Protein 1JJV (pdb70)

Secondary structure (DSSP, 8-state):
--EEEEEE-STTS-HHHHHHHHHTTT--EEEHHHHHHHTT-SS-HHHHHHHHHH-TT---HHHHHHHHHT-HHHHHHHHHHHHHHHHHHHHHHHHT--SSEEEEE-TTTTTTT-GGG-SEEEEEE--HHHHHHHH--HHHHHHHHHHSPPHHHHHHH-SEEEE--S-HHHHHHHHHHHHHHHHHHHHHHHHHT-

Radius of gyration: 17.92 Å; Cα contacts (8 Å, |Δi|>4): 267; chains: 1; bounding box: 48×37×49 Å

CATH classification: 3.40.50.300

B-factor: mean 41.54, std 25.98, range [13.9, 162.53]

Nearest PDB structures (foldseek):
  1jjv-assembly1_A  TM=1.005E+00  e=4.317E-36  Haemophilus influenzae
  1t3h-assembly3_C  TM=9.045E-01  e=3.314E-18  Escherichia coli
  6n39-assembly1_A  TM=7.767E-01  e=7.221E-14  Mycobacterium avium subsp. paratuberculosis K-10
  1uf9-assembly3_C  TM=8.246E-01  e=1.210E-12  Thermus thermophilus
  8dv0-assembly1_A  TM=7.946E-01  e=1.533E-10  Rickettsia felis URRWXCal2

Organism: Haemophilus influenzae (strain ATCC 51907 / DSM 11121 / KW20 / Rd) (NCBI:txid71421)

Sequence (194 aa):
MTYIVGLTGGIGSGKTTIANLFTDLGVPLVDADVVAREVVAKDSPLLSKIVEHFGAQILNRAALRERVFNHDEDKLWLNNLLHPAIRERMKQKLAEQTAPYTLFVVPLLIENKLTALCDRILVVDVSPQTQLARSANFEQIQRIMNSQVSQQERLKWADDVINNDAELAQNLPHLQQKVLELHQFYLQQAENKN

Solvent-accessible surface area: 11305 Å² total; per-residue (Å²): 172,9,12,15,0,0,0,4,2,2,39,25,2,16,28,99,49,0,5,75,24,0,49,112,63,68,10,31,62,1,39,10,74,54,0,36,124,58,16,10,44,176,132,19,104,22,16,58,113,0,54,144,85,15,22,89,166,16,70,86,109,56,23,9,157,133,91,32,154,109,121,88,132,34,58,105,75,15,57,109,36,24,78,74,28,25,82,100,87,2,92,107,42,4,49,113,45,135,29,74,4,0,0,0,9,4,35,64,0,17,50,59,169,16,27,88,19,17,64,49,8,0,0,1,14,5,38,65,143,17,8,44,71,85,39,92,127,147,130,101,12,71,158,65,22,112,91,32,36,58,55,127,81,14,60,152,121,20,75,15,59,4,77,8,49,51,105,86,92,134,28,58,85,135,4,73,88,90,2,79,83,18,37,123,76,0,72,95,44,15,116,99,130,166

Foldseek 3Di:
DAAEEEEEEAALLQLVVLVVLVVVVVAAEAELVVLLVVQCPDPHPLVVVLCVVPNVCDVPVVSVVVVCVPDVVVVVVNCVRRVVVSLVVLLVVLVPDDPNHHYYYDHQCPVSVVVVSHDFYEYRAEDPVSSLVSCPPSVVSVVSVVSHDDRVVSVVRHPHYDYDHDDCVPCVVVSSVVSVVVVVVSSVVSVVVD

InterPro domains:
  IPR001977 Dephospho-CoA kinase [MF_00376] (2-196)
  IPR001977 Dephospho-CoA kinase [PF01121] (3-180)
  IPR001977 Dephospho-CoA kinase [PS51219] (4-204)
  IPR001977 Dephospho-CoA kinase [TIGR00152] (4-188)
  IPR027417 P-loop containing nucleoside triphosphate hydrolase [G3DSA:3.40.50.300] (1-206)
  IPR027417 P-loop containing nucleoside triphosphate hydrolase [SSF52540] (1-195)

Structure (mmCIF, N/CA/C/O backbone):
data_1JJV
#
_entry.id   1JJV
#
_cell.length_a   126.000
_cell.length_b   45.900
_cell.length_c   41.700
_cell.angle_alpha   90.00
_cell.angle_beta   97.60
_cell.angle_gamma   90.00
#
_symmetry.space_group_name_H-M   'C 1 2 1'
#
loop_
_entity.id
_entity.type
_entity.pdbx_description
1 polymer 'DEPHOSPHO-COA KINASE'
2 non-polymer 'SULFATE ION'
3 non-polymer 'MERCURY (II) ION'
4 non-polymer "ADENOSINE-5'-TRIPHOSPHATE"
5 water water
#
loop_
_atom_site.group_PDB
_atom_site.id
_atom_site.type_symbol
_atom_site.label_atom_id
_atom_site.label_alt_id
_atom_site.label_comp_id
_atom_site.label_asym_id
_atom_site.label_entity_id
_atom_site.label_seq_id
_atom_site.pdbx_PDB_ins_code
_atom_site.Cartn_x
_atom_site.Cartn_y
_atom_site.Cartn_z
_atom_site.occupancy
_atom_site.B_iso_or_equiv
_atom_site.auth_seq_id
_atom_site.auth_comp_id
_atom_site.auth_asym_id
_atom_site.auth_atom_id
_atom_site.pdbx_PDB_model_num
ATOM 1 N N . MET A 1 1 ? 40.214 39.943 4.767 1.00 45.24 1 MET A N 1
ATOM 2 C CA . MET A 1 1 ? 38.800 39.664 4.902 1.00 39.57 1 MET A CA 1
ATOM 3 C C . MET A 1 1 ? 38.531 39.391 6.352 1.00 30.35 1 MET A C 1
ATOM 4 O O . MET A 1 1 ? 39.328 38.759 7.021 1.00 32.78 1 MET A O 1
ATOM 9 N N . THR A 1 2 ? 37.398 39.873 6.836 1.00 30.55 2 THR A N 1
ATOM 10 C CA . THR A 1 2 ? 36.857 39.373 8.102 1.00 29.40 2 THR A CA 1
ATOM 11 C C . THR A 1 2 ? 36.902 37.841 8.102 1.00 30.01 2 THR A C 1
ATOM 12 O O . THR A 1 2 ? 36.777 37.227 7.076 1.00 31.18 2 THR A O 1
ATOM 16 N N . TYR A 1 3 ? 37.144 37.229 9.249 1.00 26.90 3 TYR A N 1
ATOM 17 C CA . TYR A 1 3 ? 36.933 35.801 9.379 1.00 22.07 3 TYR A CA 1
ATOM 18 C C . TYR A 1 3 ? 35.399 35.551 9.406 1.00 28.12 3 TYR A C 1
ATOM 19 O O . TYR A 1 3 ? 34.673 36.195 10.136 1.00 30.57 3 TYR A O 1
ATOM 28 N N . ILE A 1 4 ? 34.903 34.604 8.632 1.00 25.99 4 ILE A N 1
ATOM 29 C CA . ILE A 1 4 ? 33.447 34.492 8.443 1.00 24.67 4 ILE A CA 1
ATOM 30 C C . ILE A 1 4 ? 32.905 33.188 9.031 1.00 27.26 4 ILE A C 1
ATOM 31 O O . ILE A 1 4 ? 33.356 32.060 8.665 1.00 26.84 4 ILE A O 1
ATOM 36 N N . VAL A 1 5 ? 31.968 33.330 9.960 1.00 20.18 5 VAL A N 1
ATOM 37 C CA . VAL A 1 5 ? 31.403 32.167 10.619 1.00 20.85 5 VAL A CA 1
ATOM 38 C C . VAL A 1 5 ? 30.006 31.994 10.081 1.00 21.60 5 VAL A C 1
ATOM 39 O O . VAL A 1 5 ? 29.182 32.814 10.380 1.00 22.91 5 VAL A O 1
ATOM 43 N N . GLY A 1 6 ? 29.772 30.946 9.260 1.00 20.13 6 GLY A N 1
ATOM 44 C CA . GLY A 1 6 ? 28.407 30.620 8.811 1.00 19.93 6 GLY A CA 1
ATOM 45 C C . GLY A 1 6 ? 27.578 29.970 9.926 1.00 20.42 6 GLY A C 1
ATOM 46 O O . GLY A 1 6 ? 28.003 28.964 10.499 1.00 27.81 6 GLY A O 1
ATOM 47 N N . LEU A 1 7 ? 26.430 30.549 10.282 1.00 20.48 7 LEU A N 1
ATOM 48 C CA . LEU A 1 7 ? 25.619 29.981 11.363 1.00 14.78 7 LEU A CA 1
ATOM 49 C C . LEU A 1 7 ? 24.423 29.387 10.650 1.00 21.52 7 LEU A C 1
ATOM 50 O O . LEU A 1 7 ? 23.724 30.074 9.861 1.00 20.96 7 LEU A O 1
ATOM 55 N N . THR A 1 8 ? 24.135 28.132 10.938 1.00 20.30 8 THR A N 1
ATOM 56 C CA . THR A 1 8 ? 22.866 27.583 10.392 1.00 19.15 8 THR A CA 1
ATOM 57 C C . THR A 1 8 ? 22.279 26.586 11.344 1.00 23.88 8 THR A C 1
ATOM 58 O O . THR A 1 8 ? 22.720 26.488 12.509 1.00 21.84 8 THR A O 1
ATOM 62 N N . GLY A 1 9 ? 21.245 25.886 10.894 1.00 24.04 9 GLY A N 1
ATOM 63 C CA . GLY A 1 9 ? 20.375 25.111 11.771 1.00 20.58 9 GLY A CA 1
ATOM 64 C C . GLY A 1 9 ? 19.008 24.924 11.156 1.00 23.22 9 GLY A C 1
ATOM 65 O O . GLY A 1 9 ? 18.573 25.759 10.388 1.00 21.23 9 GLY A O 1
ATOM 66 N N . GLY A 1 10 ? 18.308 23.865 11.532 1.00 20.08 10 GLY A N 1
ATOM 67 C CA . GLY A 1 10 ? 17.044 23.534 10.896 1.00 21.33 10 GLY A CA 1
ATOM 68 C C . GLY A 1 10 ? 15.968 24.491 11.386 1.00 28.10 10 GLY A C 1
ATOM 69 O O . GLY A 1 10 ? 16.154 25.257 12.348 1.00 23.40 10 GLY A O 1
ATOM 70 N N . ILE A 1 11 ? 14.831 24.473 10.718 1.00 26.21 11 ILE A N 1
ATOM 71 C CA . ILE A 1 11 ? 13.704 25.272 11.179 1.00 28.89 11 ILE A CA 1
ATOM 72 C C . ILE A 1 11 ? 13.443 25.107 12.674 1.00 24.00 11 ILE A C 1
ATOM 73 O O . ILE A 1 11 ? 13.441 23.969 13.221 1.00 25.86 11 ILE A O 1
ATOM 78 N N . GLY A 1 12 ? 13.185 26.221 13.343 1.00 22.92 12 GLY A N 1
ATOM 79 C CA . GLY A 1 12 ? 12.932 26.186 14.772 1.00 27.59 12 GLY A CA 1
ATOM 80 C C . GLY A 1 12 ? 14.066 25.865 15.742 1.00 27.42 12 GLY A C 1
ATOM 81 O O . GLY A 1 12 ? 13.827 25.684 16.934 1.00 25.11 12 GLY A O 1
ATOM 82 N N . SER A 1 13 ? 15.292 25.776 15.256 1.00 20.87 13 SER A N 1
ATOM 83 C CA . SER A 1 13 ? 16.396 25.286 16.074 1.00 20.45 13 SER A CA 1
ATOM 84 C C . SER A 1 13 ? 16.997 26.376 16.995 1.00 20.47 13 SER A C 1
ATOM 85 O O . SER A 1 13 ? 17.625 26.057 18.001 1.00 22.47 13 SER A O 1
ATOM 88 N N . GLY A 1 14 ? 16.782 27.634 16.642 1.00 18.48 14 GLY A N 1
ATOM 89 C CA . GLY A 1 14 ? 17.287 28.755 17.433 1.00 22.58 14 GLY A CA 1
ATOM 90 C C . GLY A 1 14 ? 18.364 29.594 16.753 1.00 28.59 14 GLY A C 1
ATOM 91 O O . GLY A 1 14 ? 19.170 30.220 17.440 1.00 24.83 14 GLY A O 1
ATOM 92 N N . LYS A 1 15 ? 18.374 29.657 15.418 1.00 18.31 15 LYS A N 1
ATOM 93 C CA . LYS A 1 15 ? 19.419 30.407 14.746 1.00 21.68 15 LYS A CA 1
ATOM 94 C C . LYS A 1 15 ? 19.395 31.896 15.203 1.00 26.98 15 LYS A C 1
ATOM 95 O O . LYS A 1 15 ? 20.429 32.471 15.532 1.00 21.02 15 LYS A O 1
ATOM 101 N N . THR A 1 16 ? 18.192 32.465 15.264 1.00 19.71 16 THR A N 1
ATOM 102 C CA . THR A 1 16 ? 17.997 33.877 15.605 1.00 26.52 16 THR A CA 1
ATOM 103 C C . THR A 1 16 ? 18.443 34.120 17.030 1.00 21.26 16 THR A C 1
ATOM 104 O O . THR A 1 16 ? 19.091 35.109 17.335 1.00 21.46 16 THR A O 1
ATOM 108 N N . THR A 1 17 ? 18.084 33.202 17.894 1.00 17.55 17 THR A N 1
ATOM 109 C CA . THR A 1 17 ? 18.414 33.354 19.320 1.00 21.85 17 THR A CA 1
ATOM 110 C C . THR A 1 17 ? 19.918 33.441 19.531 1.00 21.42 17 THR A C 1
ATOM 111 O O . THR A 1 17 ? 20.420 34.223 20.318 1.00 19.03 17 THR A O 1
ATOM 115 N N . ILE A 1 18 ? 20.601 32.441 18.943 1.00 17.43 18 ILE A N 1
ATOM 116 C CA . ILE A 1 18 ? 22.060 32.403 18.976 1.00 23.36 18 ILE A CA 1
ATOM 117 C C . ILE A 1 18 ? 22.734 33.611 18.251 1.00 20.64 18 ILE A C 1
ATOM 118 O O . ILE A 1 18 ? 23.721 34.143 18.747 1.00 18.89 18 ILE A O 1
ATOM 123 N N . ALA A 1 19 ? 22.247 33.950 17.060 1.00 16.96 19 ALA A N 1
ATOM 124 C CA . ALA A 1 19 ? 22.817 35.097 16.334 1.00 24.99 19 ALA A CA 1
ATOM 125 C C . ALA A 1 19 ? 22.740 36.339 17.232 1.00 22.99 19 ALA A C 1
ATOM 126 O O . ALA A 1 19 ? 23.689 37.144 17.255 1.00 23.82 19 ALA A O 1
ATOM 128 N N . ASN A 1 20 ? 21.636 36.461 17.971 1.00 18.93 20 ASN A N 1
ATOM 129 C CA . ASN A 1 20 ? 21.474 37.599 18.870 1.00 22.12 20 ASN A CA 1
ATOM 130 C C . ASN A 1 20 ? 22.499 37.665 19.990 1.00 21.02 20 ASN A C 1
ATOM 131 O O . ASN A 1 20 ? 22.864 38.800 20.371 1.00 21.04 20 ASN A O 1
ATOM 136 N N . LEU A 1 21 ? 22.944 36.530 20.518 1.00 19.73 21 LEU A N 1
ATOM 137 C CA . LEU A 1 21 ? 23.956 36.511 21.570 1.00 15.49 21 LEU A CA 1
ATOM 138 C C . LEU A 1 21 ? 25.309 36.975 21.032 1.00 22.73 21 LEU A C 1
ATOM 139 O O . LEU A 1 21 ? 26.083 37.636 21.745 1.00 23.86 21 LEU A O 1
ATOM 144 N N . PHE A 1 22 ? 25.623 36.601 19.784 1.00 21.86 22 PHE A N 1
ATOM 145 C CA . PHE A 1 22 ? 26.804 37.180 19.117 1.00 24.23 22 PHE A CA 1
ATOM 146 C C . PHE A 1 22 ? 26.700 38.690 18.819 1.00 20.92 22 PHE A C 1
ATOM 147 O O . PHE A 1 22 ? 27.649 39.441 19.052 1.00 22.84 22 PHE A O 1
ATOM 155 N N . THR A 1 23 ? 25.573 39.124 18.273 1.00 18.29 23 THR A N 1
ATOM 156 C CA . THR A 1 23 ? 25.464 40.593 18.051 1.00 24.51 23 THR A CA 1
ATOM 157 C C . THR A 1 23 ? 25.480 41.412 19.366 1.00 25.88 23 THR A C 1
ATOM 158 O O . THR A 1 23 ? 25.967 42.493 19.378 1.00 20.21 23 THR A O 1
ATOM 162 N N . ASP A 1 24 ? 24.997 40.821 20.466 1.00 20.95 24 ASP A N 1
ATOM 163 C CA . ASP A 1 24 ? 25.188 41.379 21.809 1.00 24.80 24 ASP A CA 1
ATOM 164 C C . ASP A 1 24 ? 26.651 41.667 22.155 1.00 18.65 24 ASP A C 1
ATOM 165 O O . ASP A 1 24 ? 26.927 42.470 23.074 1.00 20.36 24 ASP A O 1
ATOM 170 N N . LEU A 1 25 ? 27.576 40.906 21.556 1.00 21.93 25 LEU A N 1
ATOM 171 C CA . LEU A 1 25 ? 29.011 41.129 21.800 1.00 22.32 25 LEU A CA 1
ATOM 172 C C . LEU A 1 25 ? 29.595 42.200 20.842 1.00 21.05 25 LEU A C 1
ATOM 173 O O . LEU A 1 25 ? 30.787 42.330 20.744 1.00 19.64 25 LEU A O 1
ATOM 178 N N . GLY A 1 26 ? 28.746 42.858 20.061 1.00 21.72 26 GLY A N 1
ATOM 179 C CA . GLY A 1 26 ? 29.208 43.797 19.046 1.00 23.38 26 GLY A CA 1
ATOM 180 C C . GLY A 1 26 ? 29.761 43.183 17.759 1.00 22.56 26 GLY A C 1
ATOM 181 O O . GLY A 1 26 ? 30.470 43.870 16.998 1.00 23.88 26 GLY A O 1
ATOM 182 N N . VAL A 1 27 ? 29.452 41.910 17.511 1.00 17.70 27 VAL A N 1
ATOM 183 C CA . VAL A 1 27 ? 29.926 41.247 16.298 1.00 22.33 27 VAL A CA 1
ATOM 184 C C . VAL A 1 27 ? 28.943 41.583 15.225 1.00 18.43 27 VAL A C 1
ATOM 185 O O . VAL A 1 27 ? 27.767 41.399 15.416 1.00 20.57 27 VAL A O 1
ATOM 189 N N . PRO A 1 28 ? 29.415 41.945 14.031 1.00 26.01 28 PRO A N 1
ATOM 190 C CA . PRO A 1 28 ? 28.510 42.194 12.903 1.00 26.57 28 PRO A CA 1
ATOM 191 C C . PRO A 1 28 ? 27.878 40.936 12.327 1.00 23.08 28 PRO A C 1
ATOM 192 O O . PRO A 1 28 ? 28.416 39.826 12.377 1.00 17.78 28 PRO A O 1
ATOM 196 N N . LEU A 1 29 ? 26.725 41.170 11.727 1.00 26.01 29 LEU A N 1
ATOM 197 C CA . LEU A 1 29 ? 25.899 40.101 11.216 1.00 29.66 29 LEU A CA 1
ATOM 198 C C . LEU A 1 29 ? 25.549 40.395 9.780 1.00 26.65 29 LEU A C 1
ATOM 199 O O . LEU A 1 29 ? 25.137 41.513 9.446 1.00 24.70 29 LEU A O 1
ATOM 204 N N . VAL A 1 30 ? 25.695 39.387 8.943 1.00 20.50 30 VAL A N 1
ATOM 205 C CA . VAL A 1 30 ? 25.084 39.427 7.627 1.00 20.65 30 VAL A CA 1
ATOM 206 C C . VAL A 1 30 ? 24.046 38.360 7.607 1.00 27.18 30 VAL A C 1
ATOM 207 O O . VAL A 1 30 ? 24.372 37.177 7.785 1.00 24.04 30 VAL A O 1
ATOM 211 N N . ASP A 1 31 ? 22.795 38.766 7.406 1.00 22.31 31 ASP A N 1
ATOM 212 C CA . ASP A 1 31 ? 21.677 37.835 7.579 1.00 20.89 31 ASP A CA 1
ATOM 213 C C . ASP A 1 31 ? 21.070 37.545 6.207 1.00 22.37 31 ASP A C 1
ATOM 214 O O . ASP A 1 31 ? 20.661 38.473 5.495 1.00 24.12 31 ASP A O 1
ATOM 219 N N . ALA A 1 32 ? 20.988 36.264 5.832 1.00 20.96 32 ALA A N 1
ATOM 220 C CA . ALA A 1 32 ? 20.531 35.897 4.479 1.00 29.70 32 ALA A CA 1
ATOM 221 C C . ALA A 1 32 ? 19.100 36.356 4.187 1.00 26.34 32 ALA A C 1
ATOM 222 O O . ALA A 1 32 ? 18.801 36.711 3.080 1.00 21.13 32 ALA A O 1
ATOM 224 N N . ASP A 1 33 ? 18.217 36.311 5.165 1.00 28.73 33 ASP A N 1
ATOM 225 C C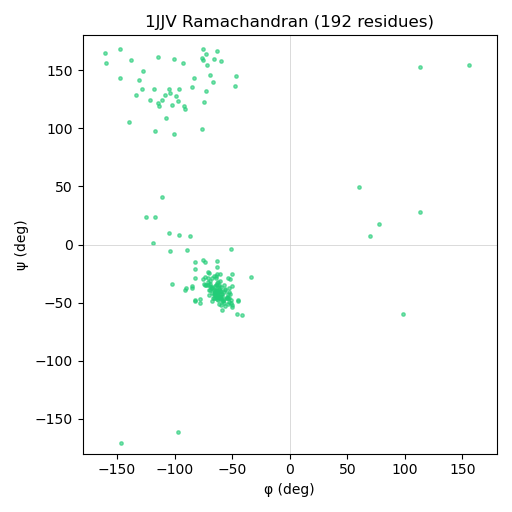A . ASP A 1 33 ? 16.842 36.715 4.912 1.00 26.89 33 ASP A CA 1
ATOM 226 C C . ASP A 1 33 ? 16.740 38.206 4.718 1.00 29.50 33 ASP A C 1
ATOM 227 O O . ASP A 1 33 ? 15.861 38.673 4.002 1.00 33.12 33 ASP A O 1
ATOM 232 N N . VAL A 1 34 ? 17.587 38.957 5.385 1.00 27.76 34 VAL A N 1
ATOM 233 C CA . VAL A 1 34 ? 17.624 40.428 5.171 1.00 25.56 34 VAL A CA 1
ATOM 234 C C . VAL A 1 34 ? 18.131 40.741 3.745 1.00 31.41 34 VAL A C 1
ATOM 235 O O . VAL A 1 34 ? 17.514 41.532 2.989 1.00 27.12 34 VAL A O 1
ATOM 239 N N . VAL A 1 35 ? 19.244 40.118 3.363 1.00 29.08 35 VAL A N 1
ATOM 240 C CA . VAL A 1 35 ? 19.771 40.319 2.013 1.00 28.43 35 VAL A CA 1
ATOM 241 C C . VAL A 1 35 ? 18.748 39.960 0.926 1.00 28.87 35 VAL A C 1
ATOM 242 O O . VAL A 1 35 ? 18.602 40.663 -0.081 1.00 33.65 35 VAL A O 1
ATOM 246 N N . ALA A 1 36 ? 18.028 38.873 1.140 1.00 26.47 36 ALA A N 1
ATOM 247 C CA . ALA A 1 36 ? 17.087 38.380 0.141 1.00 29.84 36 ALA A CA 1
ATOM 248 C C . ALA A 1 36 ? 16.055 39.490 0.026 1.00 41.10 36 ALA A C 1
ATOM 249 O O . ALA A 1 36 ? 15.398 39.641 -1.001 1.00 36.11 36 ALA A O 1
ATOM 251 N N . ARG A 1 37 ? 15.928 40.270 1.098 1.00 36.15 37 ARG A N 1
ATOM 252 C CA . ARG A 1 37 ? 14.927 41.322 1.146 1.00 41.51 37 ARG A CA 1
ATOM 253 C C . ARG A 1 37 ? 15.382 42.546 0.354 1.00 40.11 37 ARG A C 1
ATOM 254 O O . ARG A 1 37 ? 14.634 43.070 -0.473 1.00 43.22 37 ARG A O 1
ATOM 262 N N . GLU A 1 38 ? 16.600 42.990 0.647 1.00 35.22 38 GLU A N 1
ATOM 263 C CA . GLU A 1 38 ? 17.239 44.061 -0.055 1.00 39.58 38 GLU A CA 1
ATOM 264 C C . GLU A 1 38 ? 17.188 43.865 -1.547 1.00 40.18 38 GLU A C 1
ATOM 265 O O . GLU A 1 38 ? 17.019 44.842 -2.261 1.00 34.30 38 GLU A O 1
ATOM 271 N N . VAL A 1 39 ? 17.289 42.619 -2.015 1.00 32.57 39 VAL A N 1
ATOM 272 C CA . VAL A 1 39 ? 17.520 42.359 -3.429 1.00 38.72 39 VAL A CA 1
ATOM 273 C C . VAL A 1 39 ? 16.314 42.705 -4.279 1.00 41.16 39 VAL A C 1
ATOM 274 O O . VAL A 1 39 ? 16.440 42.923 -5.469 1.00 42.71 39 VAL A O 1
ATOM 278 N N . VAL A 1 40 ? 15.141 42.693 -3.667 1.00 37.79 40 VAL A N 1
ATOM 279 C CA . VAL A 1 40 ? 13.886 42.994 -4.378 1.00 35.72 40 VAL A CA 1
ATOM 280 C C . VAL A 1 40 ? 13.235 44.230 -3.814 1.00 40.62 40 VAL A C 1
ATOM 281 O O . VAL A 1 40 ? 12.029 44.383 -3.911 1.00 40.82 40 VAL A O 1
ATOM 285 N N . ALA A 1 41 ? 14.020 45.105 -3.188 1.00 44.78 41 ALA A N 1
ATOM 286 C CA . ALA A 1 41 ? 13.440 46.302 -2.602 1.00 53.24 41 ALA A CA 1
ATOM 287 C C . ALA A 1 41 ? 12.803 47.218 -3.677 1.00 53.73 41 ALA A C 1
ATOM 288 O O . ALA A 1 41 ? 13.037 47.019 -4.873 1.00 42.17 41 ALA A O 1
ATOM 290 N N . LYS A 1 42 ? 12.003 48.199 -3.214 1.00 64.24 42 LYS A N 1
ATOM 291 C CA . LYS A 1 42 ? 11.012 48.918 -4.039 1.00 72.62 42 LYS A CA 1
ATOM 292 C C . LYS A 1 42 ? 11.501 49.375 -5.400 1.00 79.19 42 LYS A C 1
ATOM 293 O O . LYS A 1 42 ? 10.940 49.023 -6.434 1.00 81.07 42 LYS A O 1
ATOM 299 N N . ASP A 1 43 ? 12.522 50.208 -5.407 1.00 85.42 43 ASP A N 1
ATOM 300 C CA . ASP A 1 43 ? 13.148 50.522 -6.670 1.00 94.43 43 ASP A CA 1
ATOM 301 C C . ASP A 1 43 ? 14.398 49.689 -6.753 1.00 96.29 43 ASP A C 1
ATOM 302 O O . ASP A 1 43 ? 15.441 50.035 -6.188 1.00 100.10 43 ASP A O 1
ATOM 307 N N . SER A 1 44 ? 14.255 48.549 -7.414 1.00 90.76 44 SER A N 1
ATOM 308 C CA . SER A 1 44 ? 15.363 47.644 -7.617 1.00 82.96 44 SER A CA 1
ATOM 309 C C . SER A 1 44 ? 15.120 46.995 -8.958 1.00 76.82 44 SER A C 1
ATOM 310 O O . SER A 1 44 ? 13.969 46.773 -9.351 1.00 71.95 44 SER A O 1
ATOM 313 N N . PRO A 1 45 ? 16.221 46.762 -9.674 1.00 76.73 45 PRO A N 1
ATOM 314 C CA . PRO A 1 45 ? 16.219 46.154 -11.020 1.00 69.92 45 PRO A CA 1
ATOM 315 C C . PRO A 1 45 ? 15.695 44.730 -11.005 1.00 57.81 45 PRO A C 1
ATOM 316 O O . PRO A 1 45 ? 15.026 44.324 -11.957 1.00 59.00 45 PRO A O 1
ATOM 320 N N . LEU A 1 46 ? 15.979 43.980 -9.943 1.00 43.12 46 LEU A N 1
ATOM 321 C CA . LEU A 1 46 ? 15.416 42.653 -9.865 1.00 46.97 46 LEU A CA 1
ATOM 322 C C . LEU A 1 46 ? 13.893 42.719 -9.765 1.00 40.82 46 LEU A C 1
ATOM 323 O O . LEU A 1 46 ? 13.198 41.949 -10.412 1.00 41.62 46 LEU A O 1
ATOM 328 N N . LEU A 1 47 ? 13.401 43.627 -8.934 1.00 42.66 47 LEU A N 1
ATOM 329 C CA . LEU A 1 47 ? 11.963 43.703 -8.639 1.00 44.55 47 LEU A CA 1
ATOM 330 C C . LEU A 1 47 ? 11.260 43.910 -9.956 1.00 46.95 47 LEU A C 1
ATOM 331 O O . LEU A 1 47 ? 10.330 43.202 -10.305 1.00 45.77 47 LEU A O 1
ATOM 336 N N . SER A 1 48 ? 11.759 44.869 -10.718 1.00 50.69 48 SER A N 1
ATOM 337 C CA . SER A 1 48 ? 11.077 45.274 -11.933 1.00 54.09 48 SER A CA 1
ATOM 338 C C . SER A 1 48 ? 11.065 44.134 -12.979 1.00 49.87 48 SER A C 1
ATOM 339 O O . SER A 1 48 ? 10.125 44.011 -13.771 1.00 51.07 48 SER A O 1
ATOM 342 N N . LYS A 1 49 ? 12.053 43.245 -12.938 1.00 47.67 49 LYS A N 1
ATOM 343 C CA . LYS A 1 49 ? 11.979 42.046 -13.795 1.00 48.11 49 LYS A CA 1
ATOM 344 C C . LYS A 1 49 ? 10.974 41.003 -13.305 1.00 44.99 49 LYS A C 1
ATOM 345 O O . LYS A 1 49 ? 10.325 40.313 -14.105 1.00 43.32 49 LYS A O 1
ATOM 351 N N . ILE A 1 50 ? 10.835 40.885 -11.993 1.00 41.96 50 ILE A N 1
ATOM 352 C CA . ILE A 1 50 ? 9.857 39.967 -11.429 1.00 40.35 50 ILE A CA 1
ATOM 353 C C . ILE A 1 50 ? 8.502 40.443 -11.904 1.00 43.36 50 ILE A C 1
ATOM 354 O O . ILE A 1 50 ? 7.700 39.663 -12.424 1.00 43.95 50 ILE A O 1
ATOM 359 N N . VAL A 1 51 ? 8.251 41.728 -11.704 1.00 43.19 51 VAL A N 1
ATOM 360 C CA . VAL A 1 51 ? 6.972 42.339 -12.093 1.00 54.82 51 VAL A CA 1
ATOM 361 C C . VAL A 1 51 ? 6.640 42.168 -13.588 1.00 57.86 51 VAL A C 1
ATOM 362 O O . VAL A 1 51 ? 5.484 41.996 -13.957 1.00 53.89 51 VAL A O 1
ATOM 366 N N . GLU A 1 52 ? 7.656 42.195 -14.440 1.00 60.47 52 GLU A N 1
ATOM 367 C CA . GLU A 1 52 ? 7.421 41.987 -15.866 1.00 63.47 52 GLU A CA 1
ATOM 368 C C . GLU A 1 52 ? 7.019 40.566 -16.157 1.00 58.88 52 GLU A C 1
ATOM 369 O O . GLU A 1 52 ? 6.255 40.315 -17.094 1.00 58.62 52 GLU A O 1
ATOM 375 N N . HIS A 1 53 ? 7.531 39.636 -15.357 1.00 49.83 53 HIS A N 1
ATOM 376 C CA . HIS A 1 53 ? 7.292 38.222 -15.596 1.00 47.09 53 HIS A CA 1
ATOM 377 C C . HIS A 1 53 ? 5.955 37.775 -14.975 1.00 50.75 53 HIS A C 1
ATOM 378 O O . HIS A 1 53 ? 5.259 36.904 -15.521 1.00 44.26 53 HIS A O 1
ATOM 385 N N . PHE A 1 54 ? 5.600 38.343 -13.826 1.00 53.22 54 PHE A N 1
ATOM 386 C CA . PHE A 1 54 ? 4.411 37.852 -13.129 1.00 60.16 54 PHE A CA 1
ATOM 387 C C . PHE A 1 54 ? 3.191 38.757 -13.315 1.00 64.50 54 PHE A C 1
ATOM 388 O O . PHE A 1 54 ? 2.067 38.274 -13.357 1.00 67.25 54 PHE A O 1
ATOM 396 N N . GLY A 1 55 ? 3.425 40.061 -13.415 1.00 67.43 55 GLY A N 1
ATOM 397 C CA . GLY A 1 55 ? 2.358 41.047 -13.353 1.00 70.99 55 GLY A CA 1
ATOM 398 C C . GLY A 1 55 ? 2.436 41.929 -12.113 1.00 69.36 55 GLY A C 1
ATOM 399 O O . GLY A 1 55 ? 2.957 41.519 -11.091 1.00 65.82 55 GLY A O 1
ATOM 400 N N . ALA A 1 56 ? 1.915 43.146 -12.196 1.00 73.09 56 ALA A N 1
ATOM 401 C CA . ALA A 1 56 ? 1.838 44.012 -11.020 1.00 75.26 56 ALA A CA 1
ATOM 402 C C . ALA A 1 56 ? 0.977 43.349 -9.943 1.00 73.44 56 ALA A C 1
ATOM 403 O O . ALA A 1 56 ? 1.120 43.608 -8.735 1.00 71.31 56 ALA A O 1
ATOM 405 N N . GLN A 1 57 ? 0.086 42.480 -10.405 1.00 69.65 57 GLN A N 1
ATOM 406 C CA . GLN A 1 57 ? -0.655 41.599 -9.528 1.00 70.51 57 GLN A CA 1
ATOM 407 C C . GLN A 1 57 ? 0.159 41.146 -8.304 1.00 67.58 57 GLN A C 1
ATOM 408 O O . GLN A 1 57 ? -0.414 40.846 -7.255 1.00 68.87 57 GLN A O 1
ATOM 414 N N . ILE A 1 58 ? 1.482 41.079 -8.428 1.00 59.83 58 ILE A N 1
ATOM 415 C CA . ILE A 1 58 ? 2.314 40.827 -7.253 1.00 57.97 58 ILE A CA 1
ATOM 416 C C . ILE A 1 58 ? 2.857 42.123 -6.684 1.00 59.98 58 ILE A C 1
ATOM 417 O O . ILE A 1 58 ? 3.400 42.137 -5.582 1.00 62.95 58 ILE A O 1
ATOM 422 N N . LEU A 1 65 ? 6.654 45.168 -3.371 1.00 65.34 65 LEU A N 1
ATOM 423 C CA . LEU A 1 65 ? 6.350 43.758 -3.675 1.00 65.28 65 LEU A CA 1
ATOM 424 C C . LEU A 1 65 ? 5.444 43.124 -2.608 1.00 63.95 65 LEU A C 1
ATOM 425 O O . LEU A 1 65 ? 5.767 43.138 -1.412 1.00 61.38 65 LEU A O 1
ATOM 430 N N . ASN A 1 66 ? 4.307 42.589 -3.039 1.00 57.65 66 ASN A N 1
ATOM 431 C CA . ASN A 1 66 ? 3.496 41.770 -2.145 1.00 52.15 66 ASN A CA 1
ATOM 432 C C . ASN A 1 66 ? 4.109 40.376 -1.985 1.00 46.04 66 ASN A C 1
ATOM 433 O O . ASN A 1 66 ? 3.916 39.488 -2.834 1.00 40.54 66 ASN A O 1
ATOM 438 N N . ARG A 1 67 ? 4.833 40.174 -0.888 1.00 37.37 67 ARG A N 1
ATOM 439 C CA . ARG A 1 67 ? 5.696 39.006 -0.789 1.00 46.23 67 ARG A CA 1
ATOM 440 C C . ARG A 1 67 ? 4.828 37.785 -0.649 1.00 43.82 67 ARG A C 1
ATOM 441 O O . ARG A 1 67 ? 5.145 36.723 -1.168 1.00 37.99 67 ARG A O 1
ATOM 449 N N . ALA A 1 68 ? 3.701 37.937 0.047 1.00 41.89 68 ALA A N 1
ATOM 450 C CA . ALA A 1 68 ? 2.786 36.798 0.219 1.00 34.10 68 ALA A CA 1
ATOM 451 C C . ALA A 1 68 ? 2.162 36.432 -1.120 1.00 30.49 68 ALA A C 1
ATOM 452 O O . ALA A 1 68 ? 2.035 35.253 -1.474 1.00 34.37 68 ALA A O 1
ATOM 454 N N . ALA A 1 69 ? 1.785 37.435 -1.894 1.00 30.39 69 ALA A N 1
ATOM 455 C CA . ALA A 1 69 ? 1.264 37.146 -3.230 1.00 35.11 69 ALA A CA 1
ATOM 456 C C . ALA A 1 69 ? 2.318 36.421 -4.102 1.00 36.73 69 ALA A C 1
ATOM 457 O O . ALA A 1 69 ? 2.023 35.466 -4.803 1.00 34.73 69 ALA A O 1
ATOM 459 N N . LEU A 1 70 ? 3.555 36.888 -4.072 1.00 39.28 70 LEU A N 1
ATOM 460 C CA . LEU A 1 70 ? 4.587 36.204 -4.850 1.00 39.78 70 LEU A CA 1
ATOM 461 C C . LEU A 1 70 ? 4.824 34.776 -4.342 1.00 37.68 70 LEU A C 1
ATOM 462 O O . LEU A 1 70 ? 4.884 33.833 -5.147 1.00 36.49 70 LEU A O 1
ATOM 467 N N . ARG A 1 71 ? 4.886 34.595 -3.017 1.00 39.60 71 ARG A N 1
ATOM 468 C CA . ARG A 1 71 ? 5.121 33.249 -2.465 1.00 44.74 71 ARG A CA 1
ATOM 469 C C . ARG A 1 71 ? 4.009 32.384 -2.906 1.00 52.66 71 ARG A C 1
ATOM 470 O O . ARG A 1 71 ? 4.227 31.265 -3.346 1.00 54.20 71 ARG A O 1
ATOM 478 N N . GLU A 1 72 ? 2.796 32.914 -2.776 1.00 60.12 72 GLU A N 1
ATOM 479 C CA . GLU A 1 72 ? 1.629 32.208 -3.241 1.00 59.82 72 GLU A CA 1
ATOM 480 C C . GLU A 1 72 ? 1.860 31.758 -4.676 1.00 63.63 72 GLU A C 1
ATOM 481 O O . GLU A 1 72 ? 1.680 30.580 -4.993 1.00 64.32 72 GLU A O 1
ATOM 487 N N . ARG A 1 73 ? 2.247 32.681 -5.551 1.00 64.58 73 ARG A N 1
ATOM 488 C CA . ARG A 1 73 ? 2.411 32.311 -6.963 1.00 65.34 73 ARG A CA 1
ATOM 489 C C . ARG A 1 73 ? 3.441 31.189 -7.132 1.00 62.40 73 ARG A C 1
ATOM 490 O O . ARG A 1 73 ? 3.192 30.187 -7.772 1.00 64.57 73 ARG A O 1
ATOM 498 N N . VAL A 1 74 ? 4.596 31.329 -6.515 1.00 68.39 74 VAL A N 1
ATOM 499 C CA . VAL A 1 74 ? 5.574 30.272 -6.618 1.00 74.93 74 VAL A CA 1
ATOM 500 C C . VAL A 1 74 ? 4.949 28.894 -6.410 1.00 83.39 74 VAL A C 1
ATOM 501 O O . VAL A 1 74 ? 5.191 27.975 -7.186 1.00 83.33 74 VAL A O 1
ATOM 505 N N . PHE A 1 75 ? 4.147 28.760 -5.358 1.00 90.51 75 PHE A N 1
ATOM 506 C CA . PHE A 1 75 ? 3.665 27.457 -4.907 1.00 99.05 75 PHE A CA 1
ATOM 507 C C . PHE A 1 75 ? 3.065 26.612 -6.029 1.00 103.42 75 PHE A C 1
ATOM 508 O O . PHE A 1 75 ? 3.068 25.392 -5.945 1.00 103.61 75 PHE A O 1
ATOM 516 N N . ASN A 1 76 ? 2.577 27.267 -7.079 1.00 110.52 76 ASN A N 1
ATOM 517 C CA . ASN A 1 76 ? 1.894 26.602 -8.197 1.00 118.85 76 ASN A CA 1
ATOM 518 C C . ASN A 1 76 ? 2.518 25.294 -8.684 1.00 122.41 76 ASN A C 1
ATOM 519 O O . ASN A 1 76 ? 1.865 24.249 -8.689 1.00 124.53 76 ASN A O 1
ATOM 524 N N . HIS A 1 77 ? 3.764 25.371 -9.139 1.00 123.64 77 HIS A N 1
ATOM 525 C CA . HIS A 1 77 ? 4.545 24.186 -9.492 1.00 125.30 77 HIS A CA 1
ATOM 526 C C . HIS A 1 77 ? 5.994 24.623 -9.483 1.00 119.20 77 HIS A C 1
ATOM 527 O O . HIS A 1 77 ? 6.288 25.821 -9.485 1.00 117.10 77 HIS A O 1
ATOM 534 N N . ASP A 1 78 ? 6.895 23.653 -9.462 1.00 114.31 78 ASP A N 1
ATOM 535 C CA . ASP A 1 78 ? 8.316 23.949 -9.473 1.00 111.31 78 ASP A CA 1
ATOM 536 C C . ASP A 1 78 ? 8.740 24.914 -10.585 1.00 102.53 78 ASP A C 1
ATOM 537 O O . ASP A 1 78 ? 9.896 25.322 -10.645 1.00 102.32 78 ASP A O 1
ATOM 542 N N . GLU A 1 79 ? 7.807 25.296 -11.449 1.00 92.57 79 GLU A N 1
ATOM 543 C CA . GLU A 1 79 ? 8.177 25.934 -12.706 1.00 84.84 79 GLU A CA 1
ATOM 544 C C . GLU A 1 79 ? 8.457 27.430 -12.600 1.00 74.17 79 GLU A C 1
ATOM 545 O O . GLU A 1 79 ? 9.455 27.921 -13.131 1.00 68.47 79 GLU A O 1
ATOM 551 N N . ASP A 1 80 ? 7.562 28.161 -11.943 1.00 66.06 80 ASP A N 1
ATOM 552 C CA . ASP A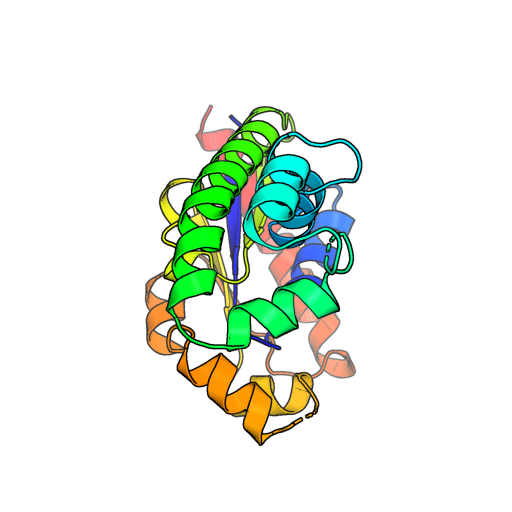 1 80 ? 7.779 29.579 -11.701 1.00 57.12 80 ASP A CA 1
ATOM 553 C C . ASP A 1 80 ? 8.818 29.756 -10.577 1.00 45.28 80 ASP A C 1
ATOM 554 O O . ASP A 1 80 ? 9.534 30.752 -10.547 1.00 39.26 80 ASP A O 1
ATOM 559 N N . LYS A 1 81 ? 8.872 28.785 -9.661 1.00 43.90 81 LYS A N 1
ATOM 560 C CA . LYS A 1 81 ? 9.845 28.784 -8.576 1.00 45.03 81 LYS A CA 1
ATOM 561 C C . LYS A 1 81 ? 11.248 28.690 -9.190 1.00 42.97 81 LYS A C 1
ATOM 562 O O . LYS A 1 81 ? 12.172 29.426 -8.800 1.00 33.79 81 LYS A O 1
ATOM 568 N N . LEU A 1 82 ? 11.389 27.787 -10.154 1.00 40.93 82 LEU A N 1
ATOM 569 C CA . LEU A 1 82 ? 12.651 27.654 -10.885 1.00 43.62 82 LEU A CA 1
ATOM 570 C C . LEU A 1 82 ? 13.063 28.971 -11.484 1.00 38.18 82 LEU A C 1
ATOM 571 O O . LEU A 1 82 ? 14.236 29.394 -11.357 1.00 38.42 82 LEU A O 1
ATOM 576 N N . TRP A 1 83 ? 12.101 29.645 -12.126 1.00 37.03 83 TRP A N 1
ATOM 577 C CA . TRP A 1 83 ? 12.404 30.898 -12.796 1.00 35.61 83 TRP A CA 1
ATOM 578 C C . TRP A 1 83 ? 12.867 31.951 -11.809 1.00 38.86 83 TRP A C 1
ATOM 579 O O . TRP A 1 83 ? 13.792 32.724 -12.074 1.00 36.54 83 TRP A O 1
ATOM 590 N N . LEU A 1 84 ? 12.202 32.000 -10.667 1.00 38.00 84 LEU A N 1
ATOM 591 C CA . LEU A 1 84 ? 12.514 33.006 -9.674 1.00 34.49 84 LEU A CA 1
ATOM 592 C C . LEU A 1 84 ? 13.891 32.671 -9.061 1.00 27.53 84 LEU A C 1
ATOM 593 O O . LEU A 1 84 ? 14.723 33.565 -8.837 1.00 29.92 84 LEU A O 1
ATOM 598 N N . ASN A 1 85 ? 14.113 31.399 -8.759 1.00 28.20 85 ASN A N 1
ATOM 599 C CA . ASN A 1 85 ? 15.368 31.023 -8.135 1.00 31.23 85 ASN A CA 1
ATOM 600 C C . ASN A 1 85 ? 16.499 31.333 -9.125 1.00 33.37 85 ASN A C 1
ATOM 601 O O . ASN A 1 85 ? 17.528 31.833 -8.708 1.00 30.72 85 ASN A O 1
ATOM 606 N N . ASN A 1 86 ? 16.278 31.090 -10.425 1.00 33.64 86 ASN A N 1
ATOM 607 C CA . ASN A 1 86 ? 17.322 31.337 -11.431 1.00 35.07 86 ASN A CA 1
ATOM 608 C C . ASN A 1 86 ? 17.668 32.799 -11.443 1.00 38.69 86 ASN A C 1
ATOM 609 O O . ASN A 1 86 ? 18.819 33.184 -11.671 1.00 35.71 86 ASN A O 1
ATOM 614 N N . LEU A 1 87 ? 16.682 33.638 -11.157 1.00 37.44 87 LEU A N 1
ATOM 615 C CA . LEU A 1 87 ? 16.953 35.066 -11.070 1.00 34.96 87 LEU A CA 1
ATOM 616 C C . LEU A 1 87 ? 17.532 35.525 -9.729 1.00 34.84 87 LEU A C 1
ATOM 617 O O . LEU A 1 87 ? 18.494 36.290 -9.675 1.00 36.44 87 LEU A O 1
ATOM 622 N N . LEU A 1 88 ? 16.925 35.113 -8.626 1.00 33.55 88 LEU A N 1
ATOM 623 C CA . LEU A 1 88 ? 17.325 35.689 -7.324 1.00 31.51 88 LEU A CA 1
ATOM 624 C C . LEU A 1 88 ? 18.556 34.998 -6.651 1.00 28.52 88 LEU A C 1
ATOM 625 O O . LEU A 1 88 ? 19.354 35.666 -5.961 1.00 31.93 88 LEU A O 1
ATOM 630 N N . HIS A 1 89 ? 18.670 33.675 -6.762 1.00 29.71 89 HIS A N 1
ATOM 631 C CA . HIS A 1 89 ? 19.694 32.978 -5.944 1.00 29.36 89 HIS A CA 1
ATOM 632 C C . HIS A 1 89 ? 21.092 33.534 -6.244 1.00 33.30 89 HIS A C 1
ATOM 633 O O . HIS A 1 89 ? 21.835 33.863 -5.330 1.00 30.68 89 HIS A O 1
ATOM 640 N N . PRO A 1 90 ? 21.453 33.674 -7.519 1.00 34.15 90 PRO A N 1
ATOM 641 C CA . PRO A 1 90 ? 22.766 34.239 -7.855 1.00 30.71 90 PRO A CA 1
ATOM 642 C C . PRO A 1 90 ? 22.871 35.678 -7.384 1.00 34.45 90 PRO A C 1
ATOM 643 O O . PRO A 1 90 ? 23.907 36.081 -6.861 1.00 31.36 90 PRO A O 1
ATOM 647 N N . ALA A 1 91 ? 21.799 36.439 -7.507 1.00 35.21 91 ALA A N 1
ATOM 648 C CA . ALA A 1 91 ? 21.823 37.794 -7.000 1.00 28.96 91 ALA A CA 1
ATOM 649 C C . ALA A 1 91 ? 22.005 37.883 -5.464 1.00 33.08 91 ALA A C 1
ATOM 650 O O . ALA A 1 91 ? 22.755 38.745 -4.948 1.00 32.15 91 ALA A O 1
ATOM 652 N N . ILE A 1 92 ? 21.293 37.037 -4.740 1.00 32.81 92 ILE A N 1
ATOM 653 C CA . ILE A 1 92 ? 21.446 37.029 -3.293 1.00 32.49 92 ILE A CA 1
ATOM 654 C C . ILE A 1 92 ? 22.860 36.657 -2.875 1.00 28.70 92 ILE A C 1
ATOM 655 O O . ILE A 1 92 ? 23.482 37.305 -2.024 1.00 27.24 92 ILE A O 1
ATOM 660 N N . ARG A 1 93 ? 23.363 35.593 -3.472 1.00 27.96 93 ARG A N 1
ATOM 661 C CA . ARG A 1 93 ? 24.732 35.183 -3.242 1.00 26.38 93 ARG A CA 1
ATOM 662 C C . ARG A 1 93 ? 25.721 36.318 -3.432 1.00 31.19 93 ARG A C 1
ATOM 663 O O . ARG A 1 93 ? 26.615 36.529 -2.611 1.00 26.51 93 ARG A O 1
ATOM 671 N N . GLU A 1 94 ? 25.597 37.043 -4.527 1.00 27.89 94 GLU A N 1
ATOM 672 C CA . GLU A 1 94 ? 26.572 38.123 -4.779 1.00 30.29 94 GLU A CA 1
ATOM 673 C C . GLU A 1 94 ? 26.485 39.240 -3.766 1.00 28.49 94 GLU A C 1
ATOM 674 O O . GLU A 1 94 ? 27.522 39.813 -3.348 1.00 26.46 94 GLU A O 1
ATOM 680 N N . ARG A 1 95 ? 25.258 39.573 -3.371 1.00 30.48 95 ARG A N 1
ATOM 681 C CA . ARG A 1 95 ? 25.038 40.641 -2.405 1.00 28.76 95 ARG A CA 1
ATOM 682 C C . ARG A 1 95 ? 25.600 40.196 -1.013 1.00 28.80 95 ARG A C 1
ATOM 683 O O . ARG A 1 95 ? 26.218 40.982 -0.297 1.00 31.53 95 ARG A O 1
ATOM 691 N N . MET A 1 96 ? 25.440 38.917 -0.680 1.00 26.82 96 MET A N 1
ATOM 692 C CA . MET A 1 96 ? 26.076 38.345 0.512 1.00 25.06 96 MET A CA 1
ATOM 693 C C . MET A 1 96 ? 27.567 38.521 0.508 1.00 25.44 96 MET A C 1
ATOM 694 O O . MET A 1 96 ? 28.148 39.011 1.485 1.00 24.27 96 MET A O 1
ATOM 699 N N . LYS A 1 97 ? 28.195 38.100 -0.582 1.00 23.89 97 LYS A N 1
ATOM 700 C CA . LYS A 1 97 ? 29.653 38.269 -0.715 1.00 23.89 97 LYS A CA 1
ATOM 701 C C . LYS A 1 97 ? 30.090 39.717 -0.499 1.00 25.50 97 LYS A C 1
ATOM 702 O O . LYS A 1 97 ? 31.044 39.952 0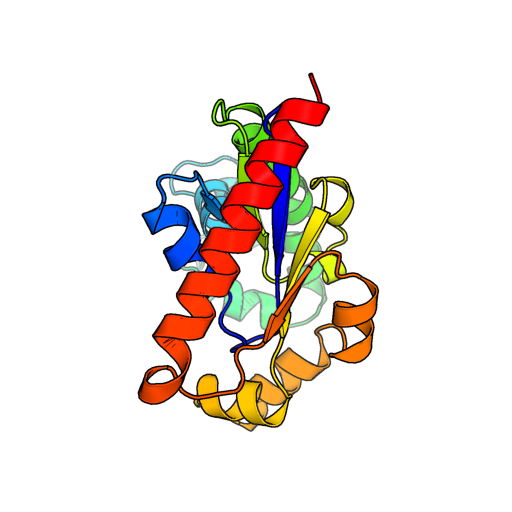.224 1.00 30.36 97 LYS A O 1
ATOM 708 N N . GLN A 1 98 ? 29.377 40.653 -1.119 1.00 30.24 98 GLN A N 1
ATOM 709 C CA . GLN A 1 98 ? 29.620 42.091 -0.992 1.00 37.93 98 GLN A CA 1
ATOM 710 C C . GLN A 1 98 ? 29.621 42.501 0.503 1.00 32.91 98 GLN A C 1
ATOM 711 O O . GLN A 1 98 ? 30.530 43.186 0.995 1.00 25.17 98 GLN A O 1
ATOM 717 N N . LYS A 1 99 ? 28.568 42.092 1.208 1.00 34.74 99 LYS A N 1
ATOM 718 C CA . LYS A 1 99 ? 28.347 42.609 2.549 1.00 32.14 99 LYS A CA 1
ATOM 719 C C . LYS A 1 99 ? 29.451 42.038 3.429 1.00 32.73 99 LYS A C 1
ATOM 720 O O . LYS A 1 99 ? 30.000 42.728 4.278 1.00 33.70 99 LYS A O 1
ATOM 726 N N . LEU A 1 100 ? 29.798 40.776 3.200 1.00 25.63 100 LEU A N 1
ATOM 727 C CA . LEU A 1 100 ? 30.850 40.124 3.972 1.00 25.30 100 LEU A CA 1
ATOM 728 C C . LEU A 1 100 ? 32.223 40.778 3.783 1.00 33.13 100 LEU A C 1
ATOM 729 O O . LEU A 1 100 ? 32.992 40.979 4.750 1.00 24.21 100 LEU A O 1
ATOM 734 N N . ALA A 1 101 ? 32.528 41.138 2.537 1.00 28.78 101 ALA A N 1
ATOM 735 C CA . ALA A 1 101 ? 33.804 41.768 2.166 1.00 34.90 101 ALA A CA 1
ATOM 736 C C . ALA A 1 101 ? 33.946 43.215 2.668 1.00 32.46 101 ALA A C 1
ATOM 737 O O . ALA A 1 101 ? 35.038 43.702 2.875 1.00 41.75 101 ALA A O 1
ATOM 739 N N . GLU A 1 102 ? 32.803 43.816 2.903 1.00 22.46 102 GLU A N 1
ATOM 740 C CA . GLU A 1 102 ? 32.696 45.169 3.491 1.00 28.54 102 GLU A CA 1
ATOM 741 C C . GLU A 1 102 ? 32.968 45.194 4.972 1.00 35.06 102 GLU A C 1
ATOM 742 O O . GLU A 1 102 ? 33.024 46.278 5.534 1.00 29.59 102 GLU A O 1
ATOM 748 N N . GLN A 1 103 ? 33.003 44.041 5.643 1.00 31.04 103 GLN A N 1
ATOM 749 C CA . GLN A 1 103 ? 33.074 44.087 7.126 1.00 28.38 103 GLN A CA 1
ATOM 750 C C . GLN A 1 103 ? 34.503 44.269 7.468 1.00 25.60 103 GLN A C 1
ATOM 751 O O . GLN A 1 103 ? 35.365 43.651 6.840 1.00 25.70 103 GLN A O 1
ATOM 757 N N . THR A 1 104 ? 34.749 45.041 8.519 1.00 29.64 104 THR A N 1
ATOM 758 C CA . THR A 1 104 ? 36.100 45.269 9.001 1.00 29.80 104 THR A CA 1
ATOM 759 C C . THR A 1 104 ? 36.353 44.790 10.438 1.00 31.53 104 THR A C 1
ATOM 760 O O . THR A 1 104 ? 37.435 44.962 10.951 1.00 26.30 104 THR A O 1
ATOM 764 N N . ALA A 1 105 ? 35.353 44.205 11.090 1.00 24.41 105 ALA A N 1
ATOM 765 C CA . ALA A 1 105 ? 35.570 43.530 12.373 1.00 25.71 105 ALA A CA 1
ATOM 766 C C . ALA A 1 105 ? 36.437 42.353 12.126 1.00 25.39 105 ALA A C 1
ATOM 767 O O . ALA A 1 105 ? 36.470 41.861 11.004 1.00 29.92 105 ALA A O 1
ATOM 769 N N . PRO A 1 106 ? 37.086 41.841 13.162 1.00 22.37 106 PRO A N 1
ATOM 770 C CA . PRO A 1 106 ? 37.893 40.627 13.029 1.00 27.06 106 PRO A CA 1
ATOM 771 C C . PRO A 1 106 ? 37.097 39.440 12.558 1.00 27.28 106 PRO A C 1
ATOM 772 O O . PRO A 1 106 ? 37.646 38.718 11.708 1.00 24.54 106 PRO A O 1
ATOM 776 N N . TYR A 1 107 ? 35.872 39.217 13.067 1.00 22.06 107 TYR A N 1
ATOM 777 C CA . TYR A 1 107 ? 35.039 38.175 12.482 1.00 18.33 107 TYR A CA 1
ATOM 778 C C . TYR A 1 107 ? 33.592 38.606 12.345 1.00 23.68 107 TYR A C 1
ATOM 779 O O . TYR A 1 107 ? 33.139 39.579 12.985 1.00 23.51 107 TYR A O 1
ATOM 788 N N . THR A 1 108 ? 32.889 37.919 11.450 1.00 23.51 108 THR A N 1
ATOM 789 C CA . THR A 1 108 ? 31.523 38.270 11.105 1.00 23.57 108 THR A CA 1
ATOM 790 C C . THR A 1 108 ? 30.710 37.011 11.178 1.00 22.14 108 THR A C 1
ATOM 791 O O . THR A 1 108 ? 31.178 35.947 10.800 1.00 21.19 108 THR A O 1
ATOM 795 N N . LEU A 1 109 ? 29.493 37.133 11.680 1.00 19.68 109 LEU A N 1
ATOM 796 C CA . LEU A 1 109 ? 28.585 35.988 11.716 1.00 22.55 109 LEU A CA 1
ATOM 797 C C . LEU A 1 109 ? 27.624 36.073 10.528 1.00 18.19 109 LEU A C 1
ATOM 798 O O . LEU A 1 109 ? 27.012 37.107 10.271 1.00 22.55 109 LEU A O 1
ATOM 803 N N . PHE A 1 110 ? 27.543 34.989 9.781 1.00 24.53 110 PHE A N 1
ATOM 804 C CA . PHE A 1 110 ? 26.867 34.973 8.475 1.00 20.36 110 PHE A CA 1
ATOM 805 C C . PHE A 1 110 ? 25.712 33.993 8.651 1.00 18.74 110 PHE A C 1
ATOM 806 O O . PHE A 1 110 ? 25.913 32.766 8.638 1.00 19.45 110 PHE A O 1
ATOM 814 N N . VAL A 1 111 ? 24.509 34.518 8.929 1.00 22.30 111 VAL A N 1
ATOM 815 C CA . VAL A 1 111 ? 23.425 33.630 9.311 1.00 20.13 111 VAL A CA 1
ATOM 816 C C . VAL A 1 111 ? 22.644 33.227 8.076 1.00 26.54 111 VAL A C 1
ATOM 817 O O . VAL A 1 111 ? 22.097 34.097 7.348 1.00 24.85 111 VAL A O 1
ATOM 821 N N . VAL A 1 112 ? 22.620 31.918 7.821 1.00 23.20 112 VAL A N 1
ATOM 822 C CA . VAL A 1 112 ? 21.983 31.392 6.609 1.00 21.24 112 VAL A CA 1
ATOM 823 C C . VAL A 1 112 ? 21.186 30.111 6.839 1.00 20.82 112 VAL A C 1
ATOM 824 O O . VAL A 1 112 ? 21.764 29.034 7.036 1.00 19.80 112 VAL A O 1
ATOM 828 N N . PRO A 1 113 ? 19.866 30.234 6.844 1.00 22.07 113 PRO A N 1
ATOM 829 C CA . PRO A 1 113 ? 18.984 29.094 7.081 1.00 21.39 113 PRO A CA 1
ATOM 830 C C . PRO A 1 113 ? 19.352 27.939 6.114 1.00 26.34 113 PRO A C 1
ATOM 831 O O . PRO A 1 113 ? 19.387 26.776 6.491 1.00 24.39 113 PRO A O 1
ATOM 835 N N . LEU A 1 114 ? 19.640 28.251 4.864 1.00 23.86 114 LEU A N 1
ATOM 836 C CA . LEU A 1 114 ? 19.875 27.157 3.926 1.00 25.52 114 LEU A CA 1
ATOM 837 C C . LEU A 1 114 ? 21.332 27.100 3.500 1.00 28.11 114 LEU A C 1
ATOM 838 O O . LEU A 1 114 ? 21.646 26.838 2.338 1.00 25.24 114 LEU A O 1
ATOM 843 N N . LEU A 1 115 ? 22.216 27.317 4.459 1.00 21.11 115 LEU A N 1
ATOM 844 C CA . LEU A 1 115 ? 23.629 27.386 4.166 1.00 23.11 115 LEU A CA 1
ATOM 845 C C . LEU A 1 115 ? 24.090 26.144 3.442 1.00 26.01 115 LEU A C 1
ATOM 846 O O . LEU A 1 115 ? 24.839 26.239 2.468 1.00 25.60 115 LEU A O 1
ATOM 851 N N . ILE A 1 116 ? 23.677 24.972 3.919 1.00 20.79 116 ILE A N 1
ATOM 852 C CA . ILE A 1 116 ? 24.085 23.718 3.270 1.00 23.17 116 ILE A CA 1
ATOM 853 C C . ILE A 1 116 ? 23.286 23.442 2.013 1.00 27.74 116 ILE A C 1
ATOM 854 O O . ILE A 1 116 ? 23.847 23.139 0.958 1.00 24.87 116 ILE A O 1
ATOM 859 N N . GLU A 1 117 ? 21.975 23.600 2.119 1.00 28.82 117 GLU A N 1
ATOM 860 C CA . GLU A 1 117 ? 21.103 23.142 1.057 1.00 29.70 117 GLU A CA 1
ATOM 861 C C . GLU A 1 117 ? 21.357 23.957 -0.231 1.00 35.30 117 GLU A C 1
ATOM 862 O O . GLU A 1 117 ? 21.287 23.411 -1.355 1.00 30.44 117 GLU A O 1
ATOM 868 N N . ASN A 1 118 ? 21.659 25.258 -0.077 1.00 21.70 118 ASN A N 1
ATOM 869 C CA . ASN A 1 118 ? 21.863 26.136 -1.228 1.00 25.70 118 ASN A CA 1
ATOM 870 C C . ASN A 1 118 ? 23.334 26.276 -1.572 1.00 26.48 118 ASN A C 1
ATOM 871 O O . ASN A 1 118 ? 23.728 27.112 -2.370 1.00 26.33 118 ASN A O 1
ATOM 876 N N . LYS A 1 119 ? 24.144 25.468 -0.913 1.00 24.63 119 LYS A N 1
ATOM 877 C CA . LYS A 1 119 ? 25.530 25.329 -1.262 1.00 29.34 119 LYS A CA 1
ATOM 878 C C . LYS A 1 119 ? 26.269 26.675 -1.136 1.00 34.10 119 LYS A C 1
ATOM 879 O O . LYS A 1 119 ? 27.029 27.047 -2.028 1.00 32.83 119 LYS A O 1
ATOM 885 N N . LEU A 1 120 ? 26.089 27.346 0.004 1.00 29.82 120 LEU A N 1
ATOM 886 C CA . LEU A 1 120 ? 26.732 28.635 0.288 1.00 24.57 120 LEU A CA 1
ATOM 887 C C . LEU A 1 120 ? 27.901 28.470 1.285 1.00 27.91 120 LEU A C 1
ATOM 888 O O . LEU A 1 120 ? 28.466 29.442 1.770 1.00 28.80 120 LEU A O 1
ATOM 893 N N . THR A 1 121 ? 28.273 27.203 1.550 1.00 28.81 121 THR A N 1
ATOM 894 C CA . THR A 1 121 ? 29.368 26.867 2.483 1.00 30.83 121 THR A CA 1
ATOM 895 C C . THR A 1 121 ? 30.766 27.372 2.023 1.00 36.39 121 THR A C 1
ATOM 896 O O . THR A 1 121 ? 31.694 27.614 2.834 1.00 34.25 121 THR A O 1
ATOM 900 N N . ALA A 1 122 ? 30.933 27.514 0.716 1.00 36.12 122 ALA A N 1
ATOM 901 C CA . ALA A 1 122 ? 32.183 28.084 0.227 1.00 42.03 122 ALA A CA 1
ATOM 902 C C . ALA A 1 122 ? 32.375 29.506 0.679 1.00 33.51 122 ALA A C 1
ATOM 903 O O . ALA A 1 122 ? 33.476 29.993 0.638 1.00 30.86 122 ALA A O 1
ATOM 905 N N . LEU A 1 123 ? 31.319 30.217 1.090 1.00 28.39 123 LEU A N 1
ATOM 906 C CA . LEU A 1 123 ? 31.430 31.670 1.407 1.00 26.35 123 LEU A CA 1
ATOM 907 C C . LEU A 1 123 ? 31.955 31.943 2.814 1.00 31.03 123 LEU A C 1
ATOM 908 O O . LEU A 1 123 ? 32.310 33.074 3.141 1.00 33.36 123 LEU A O 1
ATOM 913 N N . CYS A 1 124 ? 31.949 30.926 3.666 1.00 32.03 124 CYS A N 1
ATOM 914 C CA . CYS A 1 124 ? 32.365 31.108 5.051 1.00 30.72 124 CYS A CA 1
ATOM 915 C C . CYS A 1 124 ? 33.636 30.323 5.369 1.00 25.04 124 CYS A C 1
ATOM 916 O O . CYS A 1 124 ? 33.967 29.356 4.684 1.00 26.14 124 CYS A O 1
ATOM 919 N N . ASP A 1 125 ? 34.321 30.704 6.453 1.00 22.01 125 ASP A N 1
ATOM 920 C CA . ASP A 1 125 ? 35.502 29.969 6.910 1.00 21.14 125 ASP A CA 1
ATOM 921 C C . ASP A 1 125 ? 35.188 28.770 7.729 1.00 25.92 125 ASP A C 1
ATOM 922 O O . ASP A 1 125 ? 35.968 27.847 7.737 1.00 26.07 125 ASP A O 1
ATOM 927 N N . ARG A 1 126 ? 34.063 28.770 8.438 1.00 24.98 126 ARG A N 1
ATOM 928 C CA . ARG A 1 126 ? 33.849 27.733 9.423 1.00 24.82 126 ARG A CA 1
ATOM 929 C C . ARG A 1 126 ? 32.360 27.687 9.667 1.00 33.04 126 ARG A C 1
ATOM 930 O O . ARG A 1 126 ? 31.702 28.706 9.496 1.00 28.85 126 ARG A O 1
ATOM 938 N N . ILE A 1 127 ? 31.824 26.555 10.129 1.00 22.15 127 ILE A N 1
ATOM 939 C CA . ILE A 1 127 ? 30.366 26.462 10.203 1.00 16.43 127 ILE A CA 1
ATOM 940 C C . ILE A 1 127 ? 29.976 26.200 11.638 1.00 22.68 127 ILE A C 1
ATOM 941 O O . ILE A 1 127 ? 30.457 25.262 12.263 1.00 20.24 127 ILE A O 1
ATOM 946 N N . LEU A 1 128 ? 29.129 27.082 12.135 1.00 21.05 128 LEU A N 1
ATOM 947 C CA . LEU A 1 128 ? 28.498 26.917 13.420 1.00 22.00 128 LEU A CA 1
ATOM 948 C C . LEU A 1 128 ? 27.061 26.439 13.230 1.00 19.80 128 LEU A C 1
ATOM 949 O O . LEU A 1 128 ? 26.249 27.104 12.599 1.00 20.50 128 LEU A O 1
ATOM 954 N N . VAL A 1 129 ? 26.756 25.259 13.782 1.00 18.95 129 VAL A N 1
ATOM 955 C CA . VAL A 1 129 ? 25.394 24.757 13.854 1.00 16.99 129 VAL A CA 1
ATOM 956 C C . VAL A 1 129 ? 24.708 24.826 15.182 1.00 19.96 129 VAL A C 1
ATOM 957 O O . VAL A 1 129 ? 25.255 24.419 16.191 1.00 19.34 129 VAL A O 1
ATOM 961 N N . VAL A 1 130 ? 23.497 25.358 15.199 1.00 16.64 130 VAL A N 1
ATOM 962 C CA . VAL A 1 130 ? 22.669 25.229 16.387 1.00 15.06 130 VAL A CA 1
ATOM 963 C C . VAL A 1 130 ? 21.826 23.987 16.256 1.00 19.01 130 VAL A C 1
ATOM 964 O O . VAL A 1 130 ? 21.026 23.847 15.337 1.00 18.74 130 VAL A O 1
ATOM 968 N N . ASP A 1 131 ? 22.061 23.044 17.160 1.00 15.82 131 ASP A N 1
ATOM 969 C CA . ASP A 1 131 ? 21.549 21.709 17.049 1.00 19.76 131 ASP A CA 1
ATOM 970 C C . ASP A 1 131 ? 20.398 21.466 17.987 1.00 21.29 131 ASP A C 1
ATOM 971 O O . ASP A 1 131 ? 20.508 21.804 19.163 1.00 22.31 131 ASP A O 1
ATOM 976 N N . VAL A 1 132 ? 19.306 20.865 17.555 1.00 20.59 132 VAL A N 1
ATOM 977 C CA . VAL A 1 132 ? 18.268 20.425 18.489 1.00 19.71 132 VAL A CA 1
ATOM 978 C C . VAL A 1 132 ? 17.677 19.176 17.877 1.00 20.93 132 VAL A C 1
ATOM 979 O O . VAL A 1 132 ? 17.968 18.887 16.727 1.00 22.03 132 VAL A O 1
AT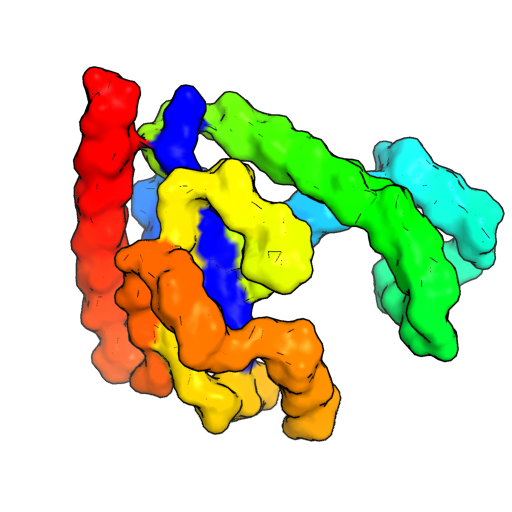OM 983 N N . SER A 1 133 ? 16.867 18.431 18.637 1.00 23.47 133 SER A N 1
ATOM 984 C CA . SER A 1 133 ? 16.215 17.247 18.046 1.00 25.25 133 SER A CA 1
ATOM 985 C C . SER A 1 133 ? 15.054 17.643 17.142 1.00 21.82 133 SER A C 1
ATOM 986 O O . SER A 1 133 ? 14.541 18.752 17.212 1.00 25.07 133 SER A O 1
ATOM 989 N N . PRO A 1 134 ? 14.636 16.755 16.255 1.00 21.71 134 PRO A N 1
ATOM 990 C CA . PRO A 1 134 ? 13.439 17.042 15.454 1.00 22.22 134 PRO A CA 1
ATOM 991 C C . PRO A 1 134 ? 12.216 17.336 16.318 1.00 26.88 134 PRO A C 1
ATOM 992 O O . PRO A 1 134 ? 11.460 18.220 15.974 1.00 27.91 134 PRO A O 1
ATOM 996 N N . GLN A 1 135 ? 12.036 16.623 17.432 1.00 21.92 135 GLN A N 1
ATOM 997 C CA . GLN A 1 135 ? 10.904 16.904 18.285 1.00 30.53 135 GLN A CA 1
ATOM 998 C C . GLN A 1 135 ? 10.990 18.309 18.782 1.00 32.26 135 GLN A C 1
ATOM 999 O O . GLN A 1 135 ? 9.982 19.027 18.824 1.00 29.82 135 GLN A O 1
ATOM 1005 N N . THR A 1 136 ? 12.191 18.775 19.126 1.00 25.70 136 THR A N 1
ATOM 1006 C CA . THR A 1 136 ? 12.358 20.181 19.544 1.00 25.71 136 THR A CA 1
ATOM 1007 C C . THR A 1 136 ? 11.989 21.146 18.421 1.00 25.06 136 THR A C 1
ATOM 1008 O O . THR A 1 136 ? 11.248 22.087 18.643 1.00 26.84 136 THR A O 1
ATOM 1012 N N . GLN A 1 137 ? 12.463 20.858 17.191 1.00 23.77 137 GLN A N 1
ATOM 1013 C CA . GLN A 1 137 ? 12.165 21.735 16.063 1.00 26.92 137 GLN A CA 1
ATOM 1014 C C . GLN A 1 137 ? 10.619 21.936 16.008 1.00 28.51 137 GLN A C 1
AT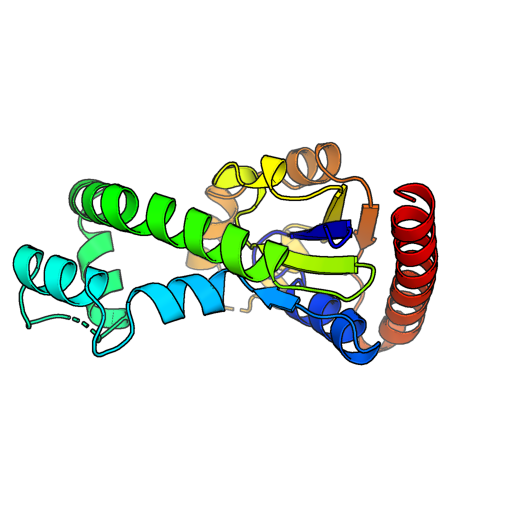OM 1015 O O . GLN A 1 137 ? 10.129 23.059 15.935 1.00 27.73 137 GLN A O 1
ATOM 1021 N N . LEU A 1 138 ? 9.871 20.821 16.061 1.00 29.08 138 LEU A N 1
ATOM 1022 C CA . LEU A 1 138 ? 8.412 20.867 15.989 1.00 34.13 138 LEU A CA 1
ATOM 1023 C C . LEU A 1 138 ? 7.791 21.680 17.137 1.00 33.91 138 LEU A C 1
ATOM 1024 O O . LEU A 1 138 ? 6.931 22.568 16.927 1.00 33.13 138 LEU A O 1
ATOM 1029 N N . ALA A 1 139 ? 8.293 21.422 18.338 1.00 30.96 139 ALA A N 1
ATOM 1030 C CA . ALA A 1 139 ? 7.807 22.120 19.539 1.00 34.78 139 ALA A CA 1
ATOM 1031 C C . ALA A 1 139 ? 8.053 23.627 19.505 1.00 38.31 139 ALA A C 1
ATOM 1032 O O . ALA A 1 139 ? 7.157 24.433 19.788 1.00 35.31 139 ALA A O 1
ATOM 1034 N N . ARG A 1 140 ? 9.268 24.014 19.143 1.00 33.83 140 ARG A N 1
ATOM 1035 C CA . ARG A 1 140 ? 9.624 25.386 19.138 1.00 31.19 140 ARG A CA 1
ATOM 1036 C C . ARG A 1 140 ? 8.884 26.086 18.024 1.00 35.24 140 ARG A C 1
ATOM 1037 O O . ARG A 1 140 ? 8.481 27.234 18.173 1.00 34.86 140 ARG A O 1
ATOM 1045 N N . SER A 1 141 ? 8.689 25.399 16.910 1.00 34.76 141 SER A N 1
ATOM 1046 C CA . SER A 1 141 ? 8.100 26.046 15.742 1.00 38.77 141 SER A CA 1
ATOM 1047 C C . SER A 1 141 ? 6.606 26.279 15.932 1.00 53.19 141 SER A C 1
ATOM 1048 O O . SER A 1 141 ? 6.007 27.079 15.219 1.00 54.68 141 SER A O 1
ATOM 1051 N N . ALA A 1 142 ? 6.010 25.616 16.916 1.00 60.53 142 ALA A N 1
ATOM 1052 C CA . ALA A 1 142 ? 4.609 25.873 17.237 1.00 66.29 142 ALA A CA 1
ATOM 1053 C C . ALA A 1 142 ? 4.470 26.933 18.328 1.00 74.21 142 ALA A C 1
ATOM 1054 O O . ALA A 1 142 ? 3.478 27.663 18.380 1.00 79.92 142 ALA A O 1
ATOM 1056 N N . ASN A 1 148 ? -0.258 22.843 10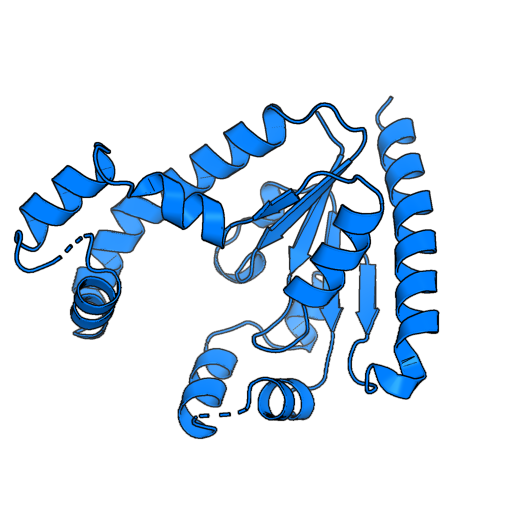.973 1.00 103.94 148 ASN A N 1
ATOM 1057 C CA . ASN A 1 148 ? 0.959 23.534 11.406 1.00 105.32 148 ASN A CA 1
ATOM 1058 C C . ASN A 1 148 ? 2.046 22.531 11.670 1.00 97.99 148 ASN A C 1
ATOM 1059 O O . ASN A 1 148 ? 3.093 22.588 11.053 1.00 96.31 148 ASN A O 1
ATOM 1064 N N . PHE A 1 149 ? 1.790 21.620 12.601 1.00 93.25 149 PHE A N 1
ATOM 1065 C CA . PHE A 1 149 ? 2.631 20.449 12.766 1.00 91.93 149 PHE A CA 1
ATOM 1066 C C . PHE A 1 149 ? 2.924 19.876 11.388 1.00 87.89 149 PHE A C 1
ATOM 1067 O O . PHE A 1 149 ? 4.073 19.581 11.054 1.00 84.75 149 PHE A O 1
ATOM 1075 N N . GLU A 1 150 ? 1.871 19.710 10.591 1.00 84.61 150 GLU A N 1
ATOM 1076 C CA . GLU A 1 150 ? 2.010 19.179 9.240 1.00 80.97 150 GLU A CA 1
ATOM 1077 C C . GLU A 1 150 ? 2.945 20.041 8.383 1.00 71.53 150 GLU A C 1
ATOM 1078 O O . GLU A 1 150 ? 3.924 19.541 7.839 1.00 75.17 150 GLU A O 1
ATOM 1084 N N . GLN A 1 151 ? 2.636 21.327 8.257 1.00 58.30 151 GLN A N 1
ATOM 1085 C CA . GLN A 1 151 ? 3.476 22.246 7.520 1.00 55.28 151 GLN A CA 1
ATOM 1086 C C . GLN A 1 151 ? 5.000 22.261 7.917 1.00 49.29 151 GLN A C 1
ATOM 1087 O O . GLN A 1 151 ? 5.862 22.285 7.058 1.00 45.09 151 GLN A O 1
ATOM 1093 N N . ILE A 1 152 ? 5.313 22.229 9.207 1.00 51.38 152 ILE A N 1
ATOM 1094 C CA . ILE A 1 152 ? 6.707 22.243 9.713 1.00 46.08 152 ILE A CA 1
ATOM 1095 C C . ILE A 1 152 ? 7.372 20.962 9.290 1.00 41.26 152 ILE A C 1
ATOM 1096 O O . ILE A 1 152 ? 8.520 20.947 8.802 1.00 35.84 152 ILE A O 1
ATOM 1101 N N . GLN A 1 153 ? 6.650 19.865 9.419 1.00 35.59 153 GLN A N 1
ATOM 1102 C CA . GLN A 1 153 ? 7.286 18.601 9.054 1.00 46.43 153 GLN A CA 1
ATOM 1103 C C . GLN A 1 153 ? 7.752 18.552 7.601 1.00 41.83 153 GLN A C 1
ATOM 1104 O O . GLN A 1 153 ? 8.812 18.010 7.307 1.00 38.02 153 GLN A O 1
ATOM 1110 N N . ARG A 1 154 ? 6.954 19.100 6.699 1.00 43.27 154 ARG A N 1
ATOM 1111 C CA . ARG A 1 154 ? 7.348 19.152 5.295 1.00 49.08 154 ARG A CA 1
ATOM 1112 C C . ARG A 1 154 ? 8.572 20.055 5.161 1.00 41.15 154 ARG A C 1
ATOM 1113 O O . ARG A 1 154 ? 9.517 19.728 4.447 1.00 38.52 154 ARG A O 1
ATOM 1121 N N . ILE A 1 155 ? 8.539 21.217 5.804 1.00 32.38 155 ILE A N 1
ATOM 1122 C CA . ILE A 1 155 ? 9.795 21.991 5.808 1.00 40.82 155 ILE A CA 1
ATOM 1123 C C . ILE A 1 155 ? 10.988 21.127 6.277 1.00 31.47 155 ILE A C 1
ATOM 1124 O O . ILE A 1 155 ? 12.022 21.064 5.612 1.00 31.49 155 ILE A O 1
ATOM 1129 N N . MET A 1 156 ? 10.826 20.456 7.405 1.00 30.11 156 MET A N 1
ATOM 1130 C CA . MET A 1 156 ? 11.923 19.659 7.874 1.00 32.05 156 MET A CA 1
ATOM 1131 C C . MET A 1 156 ? 12.269 18.597 6.850 1.00 34.82 156 MET A C 1
ATOM 1132 O O . MET A 1 156 ? 13.430 18.197 6.730 1.00 33.69 156 MET A O 1
ATOM 1137 N N . ASN A 1 157 ? 11.281 18.103 6.101 1.00 38.61 157 ASN A N 1
ATOM 1138 C CA . ASN A 1 157 ? 11.628 17.044 5.157 1.00 40.33 157 ASN A CA 1
ATOM 1139 C C . ASN A 1 157 ? 12.534 17.531 4.029 1.00 42.02 157 ASN A C 1
ATOM 1140 O O . ASN A 1 157 ? 13.375 16.764 3.498 1.00 39.99 157 ASN A O 1
ATOM 1145 N N . SER A 1 158 ? 12.407 18.813 3.694 1.00 36.36 158 SER A N 1
ATOM 1146 C CA . SER A 1 158 ? 13.191 19.406 2.607 1.00 42.74 158 SER A CA 1
ATOM 1147 C C . SER A 1 158 ? 14.544 19.980 3.034 1.00 41.67 158 SER A C 1
ATOM 1148 O O . SER A 1 158 ? 15.339 20.399 2.199 1.00 41.20 158 SER A O 1
ATOM 1151 N N . GLN A 1 159 ? 14.817 19.963 4.335 1.00 30.26 159 GLN A N 1
ATOM 1152 C CA . GLN A 1 159 ? 16.076 20.443 4.844 1.00 27.26 159 GLN A CA 1
ATOM 1153 C C . GLN A 1 159 ? 16.994 19.256 5.142 1.00 26.81 159 GLN A C 1
ATOM 1154 O O . GLN A 1 159 ? 16.534 18.135 5.266 1.00 27.52 159 GLN A O 1
ATOM 1160 N N . VAL A 1 160 ? 18.299 19.461 5.226 1.00 26.38 160 VAL A N 1
ATOM 1161 C CA . VAL A 1 160 ? 19.163 18.342 5.576 1.00 30.14 160 VAL A CA 1
ATOM 1162 C C . VAL A 1 160 ? 18.852 17.715 6.920 1.00 27.79 160 VAL A C 1
ATOM 1163 O O . VAL A 1 160 ? 18.241 18.360 7.789 1.00 25.73 160 VAL A O 1
ATOM 1167 N N . SER A 1 161 ? 19.261 16.464 7.098 1.00 21.34 161 SER A N 1
ATOM 1168 C CA . SER A 1 161 ? 18.959 15.771 8.391 1.00 28.71 161 SER A CA 1
ATOM 1169 C C . SER A 1 161 ? 19.804 16.311 9.519 1.00 29.99 161 SER A C 1
ATOM 1170 O O . SER A 1 161 ? 20.813 16.924 9.262 1.00 25.16 161 SER A O 1
ATOM 1173 N N . GLN A 1 162 ? 19.436 16.028 10.766 1.00 26.24 162 GLN A N 1
ATOM 1174 C CA . GLN A 1 162 ? 20.302 16.389 11.874 1.00 25.87 162 GLN A CA 1
ATOM 1175 C C . GLN A 1 162 ? 21.714 15.814 11.695 1.00 26.66 162 GLN A C 1
ATOM 1176 O O . GLN A 1 162 ? 22.704 16.511 11.870 1.00 23.53 162 GLN A O 1
ATOM 1182 N N . GLN A 1 163 ? 21.820 14.546 11.333 1.00 25.14 163 GLN A N 1
ATOM 1183 C CA . GLN A 1 163 ? 23.130 13.957 11.179 1.00 21.44 163 GLN A CA 1
ATOM 1184 C C . GLN A 1 163 ? 23.937 14.665 10.128 1.00 21.80 163 GLN A C 1
ATOM 1185 O O . GLN A 1 163 ? 25.136 14.876 10.312 1.00 24.33 163 GLN A O 1
ATOM 1191 N N . GLU A 1 164 ? 23.316 14.935 8.979 1.00 21.05 164 GLU A N 1
ATOM 1192 C CA . GLU A 1 164 ? 24.057 15.543 7.909 1.00 27.33 164 GLU A CA 1
ATOM 1193 C C . GLU A 1 164 ? 24.577 16.943 8.299 1.00 23.55 164 GLU A C 1
ATOM 1194 O O . GLU A 1 164 ? 25.734 17.287 8.009 1.00 25.18 164 GLU A O 1
ATOM 1200 N N . ARG A 1 165 ? 23.704 17.753 8.911 1.00 21.99 165 ARG A N 1
ATOM 1201 C CA . ARG A 1 165 ? 24.047 19.110 9.396 1.00 23.14 165 ARG A CA 1
ATOM 1202 C C . ARG A 1 165 ? 25.213 18.986 10.357 1.00 21.01 165 ARG A C 1
ATOM 1203 O O . ARG A 1 165 ? 26.178 19.751 10.291 1.00 23.78 165 ARG A O 1
ATOM 1211 N N . LEU A 1 166 ? 25.119 18.024 11.284 1.00 24.24 166 LEU A N 1
ATOM 1212 C CA . LEU A 1 166 ? 26.194 17.846 12.253 1.00 23.76 166 LEU A CA 1
ATOM 1213 C C . LEU A 1 166 ? 27.540 17.447 11.594 1.00 24.10 166 LEU A C 1
ATOM 1214 O O . LEU A 1 166 ? 28.589 17.778 12.099 1.00 20.42 166 LEU A O 1
ATOM 1219 N N . LYS A 1 167 ? 27.523 16.687 10.506 1.00 23.54 167 LYS A N 1
ATOM 1220 C CA . LYS A 1 167 ? 28.800 16.257 9.930 1.00 28.13 167 LYS A CA 1
ATOM 1221 C C . LYS A 1 167 ? 29.432 17.464 9.240 1.00 28.68 167 LYS A C 1
ATOM 1222 O O . LYS A 1 167 ? 30.665 17.589 9.116 1.00 24.70 167 LYS A O 1
ATOM 1228 N N . TRP A 1 168 ? 28.581 18.371 8.784 1.00 22.25 168 TRP A N 1
ATOM 1229 C CA . TRP A 1 168 ? 29.089 19.639 8.199 1.00 26.56 168 TRP A CA 1
ATOM 1230 C C . TRP A 1 168 ? 29.704 20.623 9.228 1.00 28.94 168 TRP A C 1
ATOM 1231 O O . TRP A 1 168 ? 30.601 21.454 8.906 1.00 27.70 168 TRP A O 1
ATOM 1242 N N . ALA A 1 169 ? 29.209 20.544 10.457 1.00 24.03 169 ALA A N 1
ATOM 1243 C CA . ALA A 1 169 ? 29.572 21.557 11.497 1.00 24.34 169 ALA A CA 1
ATOM 1244 C C . ALA A 1 169 ? 31.049 21.491 11.907 1.00 25.24 169 ALA A C 1
ATOM 1245 O O . ALA A 1 169 ? 31.651 20.395 12.063 1.00 21.89 169 ALA A O 1
ATOM 1247 N N . ASP A 1 170 ? 31.638 22.659 12.084 1.00 17.35 170 ASP A N 1
ATOM 1248 C CA . ASP A 1 170 ? 32.924 22.795 12.779 1.00 22.87 170 ASP A CA 1
ATOM 1249 C C . ASP A 1 170 ? 32.699 23.024 14.229 1.00 23.62 170 ASP A C 1
ATOM 1250 O O . ASP A 1 170 ? 33.426 22.473 15.080 1.00 27.05 170 ASP A O 1
ATOM 1255 N N . ASP A 1 171 ? 31.676 23.830 14.544 1.00 19.01 171 ASP A N 1
ATOM 1256 C CA . ASP A 1 171 ? 31.283 24.021 15.949 1.00 17.88 171 ASP A CA 1
ATOM 1257 C C . ASP A 1 171 ? 29.815 23.752 16.127 1.00 19.31 171 ASP A C 1
ATOM 1258 O O . ASP A 1 171 ? 29.046 23.987 15.202 1.00 22.43 171 ASP A O 1
ATOM 1263 N N . VAL A 1 172 ? 29.430 23.279 17.312 1.00 18.73 172 VAL A N 1
ATOM 1264 C CA . VAL A 1 172 ? 28.043 22.926 17.592 1.00 19.21 172 VAL A CA 1
ATOM 1265 C C . VAL A 1 172 ? 27.640 23.514 18.938 1.00 24.53 172 VAL A C 1
ATOM 1266 O O . VAL A 1 172 ? 28.375 23.429 19.891 1.00 20.30 172 VAL A O 1
ATOM 1270 N N . ILE A 1 173 ? 26.526 24.229 18.992 1.00 20.05 173 ILE A N 1
ATOM 1271 C CA . ILE A 1 173 ? 25.942 24.590 20.270 1.00 22.47 173 ILE A CA 1
ATOM 1272 C C . ILE A 1 173 ? 24.562 23.926 20.297 1.00 17.65 173 ILE A C 1
ATOM 1273 O O . ILE A 1 173 ? 23.830 23.969 19.312 1.00 19.34 173 ILE A O 1
ATOM 1278 N N . ASN A 1 174 ? 24.223 23.275 21.398 1.00 18.68 174 ASN A N 1
ATOM 1279 C CA . ASN A 1 174 ? 22.999 22.448 21.505 1.00 17.83 174 ASN A CA 1
ATOM 1280 C C . ASN A 1 174 ? 21.954 23.381 22.143 1.00 20.15 174 ASN A C 1
ATOM 1281 O O . ASN A 1 174 ? 22.267 24.057 23.162 1.00 19.52 174 ASN A O 1
ATOM 1286 N N . ASN A 1 175 ? 20.743 23.413 21.592 1.00 20.10 175 ASN A N 1
ATOM 1287 C CA . ASN A 1 175 ? 19.669 24.290 22.087 1.00 17.15 175 ASN A CA 1
ATOM 1288 C C . ASN A 1 175 ? 18.417 23.552 22.439 1.00 17.89 175 ASN A C 1
ATOM 1289 O O . ASN A 1 175 ? 17.352 24.121 22.478 1.00 21.23 175 ASN A O 1
ATOM 1294 N N . ASP A 1 176 ? 18.543 22.264 22.731 1.00 23.39 176 ASP A N 1
ATOM 1295 C CA . ASP A 1 176 ? 17.400 21.526 23.143 1.00 21.86 176 ASP A CA 1
ATOM 1296 C C . ASP A 1 176 ? 16.829 21.936 24.504 1.00 28.89 176 ASP A C 1
ATOM 1297 O O . ASP A 1 176 ? 15.632 21.794 24.656 1.00 27.11 176 ASP A O 1
ATOM 1302 N N . ALA A 1 177 ? 17.646 22.306 25.513 1.00 20.46 177 ALA A N 1
ATOM 1303 C CA . ALA A 1 177 ? 17.047 22.577 26.834 1.00 20.57 177 ALA A CA 1
ATOM 1304 C C . ALA A 1 177 ? 16.346 23.954 26.775 1.00 25.69 177 ALA A C 1
ATOM 1305 O O . ALA A 1 177 ? 16.696 24.799 25.938 1.00 26.08 177 ALA A O 1
ATOM 1307 N N . GLU A 1 178 ? 15.402 24.202 27.676 1.00 24.90 178 GLU A N 1
ATOM 1308 C CA . GLU A 1 178 ? 14.631 25.432 27.706 1.00 24.89 178 GLU A CA 1
ATOM 1309 C C . GLU A 1 178 ? 15.515 26.597 28.110 1.00 24.54 178 GLU A C 1
ATOM 1310 O O . GLU A 1 178 ? 16.459 26.425 28.874 1.00 21.98 178 GLU A O 1
ATOM 1316 N N . LEU A 1 179 ? 15.276 27.785 27.571 1.00 18.40 179 LEU A N 1
ATOM 1317 C CA . LEU A 1 179 ? 16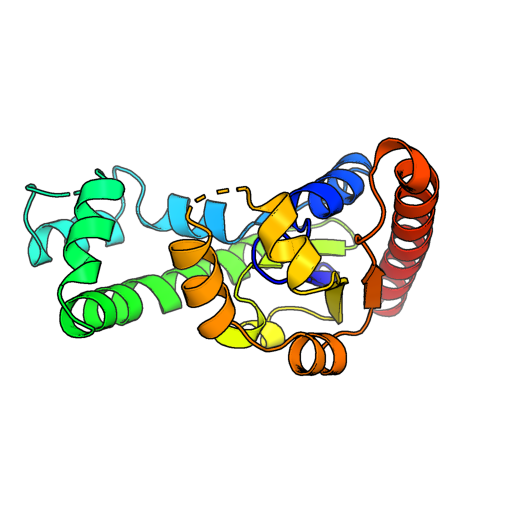.086 28.940 28.041 1.00 22.53 179 LEU A CA 1
ATOM 1318 C C . LEU A 1 179 ? 16.128 29.174 29.562 1.00 24.49 179 LEU A C 1
ATOM 1319 O O . LEU A 1 179 ? 17.145 29.543 30.127 1.00 23.83 179 LEU A O 1
ATOM 1324 N N . ALA A 1 180 ? 15.010 28.940 30.228 1.00 26.16 180 ALA A N 1
ATOM 1325 C CA . ALA A 1 180 ? 14.871 29.321 31.620 1.00 29.95 180 ALA A CA 1
ATOM 1326 C C . ALA A 1 180 ? 16.038 28.735 32.443 1.00 31.66 180 ALA A C 1
ATOM 1327 O O . ALA A 1 180 ? 16.531 29.344 33.349 1.00 35.22 180 ALA A O 1
ATOM 1329 N N . GLN A 1 181 ? 16.376 27.489 32.158 1.00 29.91 181 GLN A N 1
ATOM 1330 C CA . GLN A 1 181 ? 17.468 26.794 32.826 1.00 33.22 181 GLN A CA 1
ATOM 1331 C C . GLN A 1 181 ? 18.812 26.958 32.133 1.00 28.49 181 GLN A C 1
ATOM 1332 O O . GLN A 1 181 ? 19.861 27.075 32.776 1.00 26.51 181 GLN A O 1
ATOM 1338 N N . ASN A 1 182 ? 18.807 26.971 30.803 1.00 28.78 182 ASN A N 1
ATOM 1339 C CA . ASN A 1 182 ? 20.072 26.775 30.094 1.00 23.93 182 ASN A CA 1
ATOM 1340 C C . ASN A 1 182 ? 20.662 28.037 29.515 1.00 22.61 182 ASN A C 1
ATOM 1341 O O . ASN A 1 182 ? 21.778 28.041 29.017 1.00 17.52 182 ASN A O 1
ATOM 1346 N N . LEU A 1 183 ? 19.948 29.161 29.593 1.00 21.27 183 LEU A N 1
ATOM 1347 C CA . LEU A 1 183 ? 20.511 30.373 28.998 1.00 20.80 183 LEU A CA 1
ATOM 1348 C C . LEU A 1 183 ? 21.904 30.736 29.441 1.00 24.03 183 LEU A C 1
ATOM 1349 O O . LEU A 1 183 ? 22.748 31.133 28.608 1.00 23.80 183 LEU A O 1
ATOM 1354 N N . PRO A 1 184 ? 22.190 30.688 30.736 1.00 26.81 184 PRO A N 1
ATOM 1355 C CA . PRO A 1 184 ? 23.545 31.018 31.177 1.00 28.92 184 PRO A CA 1
ATOM 1356 C C . PRO A 1 184 ? 24.615 30.087 30.555 1.00 23.29 184 PRO A C 1
ATOM 1357 O O . PRO A 1 184 ? 25.705 30.539 30.210 1.00 22.07 184 PRO A O 1
ATOM 1361 N N . HIS A 1 185 ? 24.301 28.811 30.386 1.00 24.62 185 HIS A N 1
ATOM 1362 C CA . HIS A 1 185 ? 25.312 27.927 29.755 1.00 23.70 185 HIS A CA 1
ATOM 1363 C C . HIS A 1 185 ? 25.396 28.272 28.268 1.00 23.44 185 HIS A C 1
ATOM 1364 O O . HIS A 1 185 ? 26.446 28.175 27.663 1.00 23.14 185 HIS A O 1
ATOM 1371 N N . LEU A 1 186 ? 24.271 28.640 27.656 1.00 23.73 186 LEU A N 1
ATOM 1372 C CA . LEU A 1 186 ? 24.344 29.045 26.239 1.00 18.48 186 LEU A CA 1
ATOM 1373 C C . LEU A 1 186 ? 25.225 30.272 26.111 1.00 24.30 186 LEU A C 1
ATOM 1374 O O . LEU A 1 186 ? 26.058 30.385 25.181 1.00 20.65 186 LEU A O 1
ATOM 1379 N N . GLN A 1 187 ? 25.079 31.203 27.055 1.00 23.91 187 GLN A N 1
ATOM 1380 C CA . GLN A 1 187 ? 25.866 32.436 26.966 1.00 18.85 187 GLN A CA 1
ATOM 1381 C C . GLN A 1 187 ? 27.313 32.106 27.121 1.00 19.95 187 GLN A C 1
ATOM 1382 O O . GLN A 1 187 ? 28.187 32.644 26.432 1.00 19.94 187 GLN A O 1
ATOM 1388 N N . GLN A 1 188 ? 27.600 31.199 28.058 1.00 20.00 188 GLN A N 1
ATOM 1389 C CA . GLN A 1 188 ? 29.004 30.850 28.242 1.00 18.43 188 GLN A CA 1
ATOM 1390 C C . GLN A 1 188 ? 29.611 30.232 26.992 1.00 20.50 188 GLN A C 1
ATOM 1391 O O . GLN A 1 188 ? 30.797 30.449 26.668 1.00 21.07 188 GLN A O 1
ATOM 1397 N N . LYS A 1 189 ? 28.823 29.413 26.307 1.00 19.20 189 LYS A N 1
ATOM 1398 C CA . LYS A 1 189 ? 29.399 28.688 25.152 1.00 14.99 189 LYS A CA 1
ATOM 1399 C C . LYS A 1 189 ? 29.659 29.731 24.048 1.00 15.53 189 LYS A C 1
ATOM 1400 O O . LYS A 1 189 ? 30.689 29.750 23.409 1.00 18.62 189 LYS A O 1
ATOM 1406 N N . VAL A 1 190 ? 28.744 30.687 23.905 1.00 22.16 190 VAL A N 1
ATOM 1407 C CA . VAL A 1 190 ? 28.945 31.757 22.926 1.00 20.45 190 VAL A CA 1
ATOM 1408 C C . VAL A 1 190 ? 30.213 32.578 23.298 1.00 21.80 190 VAL A C 1
ATOM 1409 O O .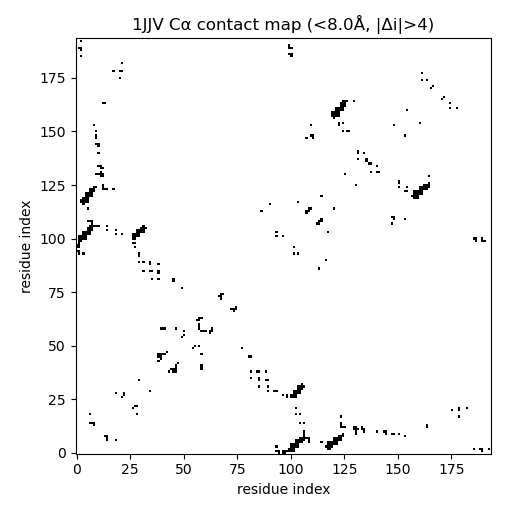 VAL A 1 190 ? 31.027 32.871 22.434 1.00 21.02 190 VAL A O 1
ATOM 1413 N N . LEU A 1 191 ? 30.406 32.925 24.577 1.00 20.81 191 LEU A N 1
ATOM 1414 C CA . LEU A 1 191 ? 31.640 33.650 24.964 1.00 19.56 191 LEU A CA 1
ATOM 1415 C C . LEU A 1 191 ? 32.857 32.812 24.620 1.00 25.22 191 LEU A C 1
ATOM 1416 O O . LEU A 1 191 ? 33.822 33.309 24.088 1.00 24.53 191 LEU A O 1
ATOM 1421 N N . GLU A 1 192 ? 32.806 31.506 24.896 1.00 24.29 192 GLU A N 1
ATOM 1422 C CA . GLU A 1 192 ? 33.956 30.682 24.508 1.00 18.99 192 GLU A CA 1
ATOM 1423 C C . GLU A 1 192 ? 34.170 30.684 22.972 1.00 20.62 192 GLU A C 1
ATOM 1424 O O . GLU A 1 192 ? 35.283 30.772 22.471 1.00 21.84 192 GLU A O 1
ATOM 1430 N N . LEU A 1 193 ? 33.107 30.539 22.203 1.00 20.47 193 LEU A N 1
ATOM 1431 C CA . LEU A 1 193 ? 33.300 30.572 20.761 1.00 21.38 193 LEU A CA 1
ATOM 1432 C C . LEU A 1 193 ? 33.824 31.968 20.325 1.00 24.57 193 LEU A C 1
ATOM 1433 O O . LEU A 1 193 ? 34.723 32.095 19.489 1.00 22.84 193 LEU A O 1
ATOM 1438 N N . HIS A 1 194 ? 33.240 32.996 20.908 1.00 23.05 194 HIS A N 1
ATOM 1439 C CA . HIS A 1 194 ? 33.675 34.382 20.635 1.00 22.41 194 HIS A CA 1
ATOM 1440 C C . HIS A 1 194 ? 35.183 34.466 20.795 1.00 25.53 194 HIS A C 1
ATOM 1441 O O . HIS A 1 194 ? 35.899 34.925 19.929 1.00 23.08 194 HIS A O 1
ATOM 1448 N N . GLN A 1 195 ? 35.669 34.030 21.937 1.00 23.46 195 GLN A N 1
ATOM 1449 C CA . GLN A 1 195 ? 37.116 34.090 22.135 1.00 26.06 195 GLN A CA 1
ATOM 1450 C C . GLN A 1 195 ? 37.881 33.248 21.103 1.00 28.96 195 GLN A C 1
ATOM 1451 O O . GLN A 1 195 ? 38.951 33.639 20.594 1.00 23.86 195 GLN A O 1
ATOM 1457 N N . PHE A 1 196 ? 37.350 32.076 20.788 1.00 24.96 196 PHE A N 1
ATOM 1458 C CA . PHE A 1 196 ? 37.976 31.270 19.751 1.00 23.29 196 PHE A CA 1
ATOM 1459 C C . PHE A 1 196 ? 37.953 31.890 18.359 1.00 22.97 196 PHE A C 1
ATOM 1460 O O . PHE A 1 196 ? 38.930 31.853 17.638 1.00 22.94 196 PHE A O 1
ATOM 1468 N N . TYR A 1 197 ? 36.865 32.541 17.992 1.00 20.35 197 TYR A N 1
ATOM 1469 C CA . TYR A 1 197 ? 36.809 33.156 16.680 1.00 23.36 197 TYR A CA 1
ATOM 1470 C C . TYR A 1 197 ? 37.741 34.345 16.545 1.00 21.49 197 TYR A C 1
ATOM 1471 O O . TYR A 1 197 ? 38.316 34.575 15.496 1.00 22.70 197 TYR A O 1
ATOM 1480 N N . LEU A 1 198 ? 37.915 35.088 17.620 1.00 24.31 198 LEU A N 1
ATOM 1481 C CA . LEU A 1 198 ? 38.884 36.185 17.574 1.00 29.08 198 LEU A CA 1
ATOM 1482 C C . LEU A 1 198 ? 40.286 35.634 17.384 1.00 26.01 198 LEU A C 1
ATOM 1483 O O . LEU A 1 198 ? 41.090 36.234 16.701 1.00 27.05 198 LEU A O 1
ATOM 1488 N N . GLN A 1 199 ? 40.599 34.538 18.067 1.00 25.42 199 GLN A N 1
ATOM 1489 C CA . GLN A 1 199 ? 41.884 33.869 17.857 1.00 31.50 199 GLN A CA 1
ATOM 1490 C C . GLN A 1 199 ? 42.058 33.353 16.425 1.00 31.89 199 GLN A C 1
ATOM 1491 O O . GLN A 1 199 ? 43.164 33.386 15.871 1.00 36.00 199 GLN A O 1
ATOM 1497 N N . GLN A 1 200 ? 40.967 32.909 15.802 1.00 31.26 200 GLN A N 1
ATOM 1498 C CA . GLN A 1 200 ? 41.047 32.358 14.462 1.00 33.31 200 GLN A CA 1
ATOM 1499 C C . GLN A 1 200 ? 41.271 33.500 13.479 1.00 34.37 200 GLN A C 1
ATOM 1500 O O . GLN A 1 200 ? 41.957 33.361 12.460 1.00 27.64 200 GLN A O 1
ATOM 1506 N N . ALA A 1 201 ? 40.672 34.633 13.789 1.00 31.65 201 ALA A N 1
ATOM 1507 C CA . ALA A 1 201 ? 40.859 35.825 12.978 1.00 34.48 201 ALA A CA 1
ATOM 1508 C C . ALA A 1 201 ? 42.329 36.315 13.087 1.00 36.66 201 ALA A C 1
ATOM 1509 O O . ALA A 1 201 ? 42.941 36.695 12.098 1.00 36.24 201 ALA A O 1
ATOM 1511 N N . GLU A 1 202 ? 42.859 36.368 14.306 1.00 35.19 202 GLU A N 1
ATOM 1512 C CA . GLU A 1 202 ? 44.259 36.766 14.493 1.00 39.27 202 GLU A CA 1
ATOM 1513 C C . GLU A 1 202 ? 45.193 35.826 13.689 1.00 46.13 202 GLU A C 1
ATOM 1514 O O . GLU A 1 202 ? 46.025 36.281 12.912 1.00 45.89 202 GLU A O 1
ATOM 1520 N N . ASN A 1 203 ? 45.022 34.514 13.845 1.00 48.51 203 ASN A N 1
ATOM 1521 C CA . ASN A 1 203 ? 45.816 33.549 13.085 1.00 52.38 203 ASN A CA 1
ATOM 1522 C C . ASN A 1 203 ? 45.847 33.751 11.565 1.00 65.15 203 ASN A C 1
ATOM 1523 O O . ASN A 1 203 ? 46.834 33.402 10.924 1.00 67.23 203 ASN A O 1
ATOM 1528 N N . LYS A 1 204 ? 44.784 34.299 10.984 1.00 74.04 204 LYS A N 1
ATOM 1529 C CA . LYS A 1 204 ? 44.798 34.708 9.571 1.00 84.11 204 LYS A CA 1
ATOM 1530 C C . LYS A 1 204 ? 45.801 35.816 9.246 1.00 90.01 204 LYS A C 1
ATOM 1531 O O . LYS A 1 204 ? 46.078 36.076 8.078 1.00 88.42 204 LYS A O 1
ATOM 1537 N N . ASN A 1 205 ? 46.316 36.479 10.282 1.00 97.29 205 ASN A N 1
ATOM 1538 C CA . ASN A 1 205 ? 47.390 37.459 10.139 1.00 99.76 205 ASN A CA 1
ATOM 1539 C C . ASN A 1 205 ? 48.621 37.066 10.940 1.00 96.27 205 ASN A C 1
ATOM 1540 O O . ASN A 1 205 ? 49.504 36.387 10.428 1.00 94.39 205 ASN A O 1
#